Protein AF-A0A496LEH7-F1 (afdb_monomer_lite)

Secondary structure (DSSP, 8-state):
-GGGTT-SS-S----S-THHHHHHHHHHHHHHHHT-HHHHHHHHHHHHHHHHHHHHHH-GGGG-----HHHHHHH-TTSHHHHHHHHHHHHHHGGGHHHHHHHHHHHHHT--HHHHHHHHHTSS-HHHHHHHHHHHHHHHHHHHHHHHHHH-HHHHHHHHHHHSS---TTHHHHHHHHHHHHHHHHHHHHHHHHHHHHHHHHHHHHHH-

Sequence (209 aa):
MLKKLIFCLLPLFATASWEEVAVKGLDVMLSAGAGDSENFKNSLSTLIERAANEYERTGVQDYELDLPSYITERAGKKSIAVQNMQRLASKKLSLAVEPIKKLVLAKIKDMSEADTKAVMSGEVLFSHYLRTNAFDEIYEIIRPLARELGADASFAKSFKSAVGREPGDDFSSEFSSAFINESFDFLSKNEREFRKNSGAILNAIKTIR

Radius of gyration: 18.38 Å; chains: 1; bounding box: 43×29×60 Å

Structure (mmCIF, N/CA/C/O backbone):
data_AF-A0A496LEH7-F1
#
_entry.id   AF-A0A496LEH7-F1
#
loop_
_atom_site.group_PDB
_atom_site.id
_atom_site.type_symbol
_atom_site.label_atom_id
_atom_site.label_alt_id
_atom_site.label_comp_id
_atom_site.label_asym_id
_atom_site.label_entity_id
_atom_site.label_seq_id
_atom_site.pdbx_PDB_ins_code
_atom_site.Cartn_x
_atom_site.Cartn_y
_atom_site.Cartn_z
_atom_site.occupancy
_atom_site.B_iso_or_equiv
_atom_site.auth_seq_id
_atom_site.auth_comp_id
_atom_site.auth_asym_id
_atom_site.auth_atom_id
_atom_site.pdbx_PDB_model_num
ATOM 1 N N . MET A 1 1 ? 14.741 5.164 17.647 1.00 29.22 1 MET A N 1
ATOM 2 C CA . MET A 1 1 ? 13.894 3.979 17.918 1.00 29.22 1 MET A CA 1
ATOM 3 C C . MET A 1 1 ? 12.421 4.319 18.150 1.00 29.22 1 MET A C 1
ATOM 5 O O . MET A 1 1 ? 11.604 3.531 17.711 1.00 29.22 1 MET A O 1
ATOM 9 N N . LEU A 1 2 ? 12.051 5.495 18.683 1.00 22.69 2 LEU A N 1
ATOM 10 C CA . LEU A 1 2 ? 10.642 5.945 18.726 1.00 22.69 2 LEU A CA 1
ATOM 11 C C . LEU A 1 2 ? 10.031 6.364 17.366 1.00 22.69 2 LEU A C 1
ATOM 13 O O . LEU A 1 2 ? 8.819 6.465 17.248 1.00 22.69 2 LEU A O 1
ATOM 17 N N . LYS A 1 3 ? 10.837 6.531 16.307 1.00 24.06 3 LYS A N 1
ATOM 18 C CA . LYS A 1 3 ? 10.373 6.857 14.939 1.00 24.06 3 LYS A CA 1
ATOM 19 C C . LYS A 1 3 ? 9.656 5.705 14.207 1.00 24.06 3 LYS A C 1
ATOM 21 O O . LYS A 1 3 ? 9.316 5.874 13.052 1.00 24.06 3 LYS A O 1
ATOM 26 N N . LYS A 1 4 ? 9.470 4.530 14.822 1.00 32.53 4 LYS A N 1
ATOM 27 C CA . LYS A 1 4 ? 8.928 3.327 14.153 1.00 32.53 4 LYS A CA 1
ATOM 28 C C . LYS A 1 4 ? 7.508 2.943 14.584 1.00 32.53 4 LYS A C 1
ATOM 30 O O . LYS A 1 4 ? 6.915 2.067 13.973 1.00 32.53 4 LYS A O 1
ATOM 35 N N . LEU A 1 5 ? 6.943 3.600 15.599 1.00 29.31 5 LEU A N 1
ATOM 36 C CA . LEU A 1 5 ? 5.651 3.202 16.172 1.00 29.31 5 LEU A CA 1
ATOM 37 C C . LEU A 1 5 ? 4.420 3.740 15.419 1.00 29.31 5 LEU A C 1
ATOM 39 O O . LEU A 1 5 ? 3.309 3.423 15.798 1.00 29.31 5 LEU A O 1
ATOM 43 N N . ILE A 1 6 ? 4.578 4.543 14.368 1.00 34.59 6 ILE A N 1
ATOM 44 C CA . ILE A 1 6 ? 3.453 5.244 13.706 1.00 34.59 6 ILE A CA 1
ATOM 45 C C . ILE A 1 6 ? 3.191 4.675 12.294 1.00 34.59 6 ILE A C 1
ATOM 47 O O . ILE A 1 6 ? 2.330 5.131 11.552 1.00 34.59 6 ILE A O 1
ATOM 51 N N . PHE A 1 7 ? 3.912 3.616 11.925 1.00 38.09 7 PHE A N 1
ATOM 52 C CA . PHE A 1 7 ? 4.028 3.112 10.554 1.00 38.09 7 PHE A CA 1
ATOM 53 C C . PHE A 1 7 ? 3.050 2.003 10.174 1.00 38.09 7 PHE A C 1
ATOM 55 O O . PHE A 1 7 ? 3.329 1.189 9.298 1.00 38.09 7 PHE A O 1
ATOM 62 N N . CYS A 1 8 ? 1.889 1.951 10.818 1.00 36.91 8 CYS A N 1
ATOM 63 C CA . CYS A 1 8 ? 0.987 0.819 10.624 1.00 36.91 8 CYS A CA 1
ATOM 64 C C . CYS A 1 8 ? 0.164 0.833 9.346 1.00 36.91 8 CYS A C 1
ATOM 66 O O . CYS A 1 8 ? -0.555 -0.136 9.140 1.00 36.91 8 CYS A O 1
ATOM 68 N N . LEU A 1 9 ? 0.233 1.861 8.494 1.00 35.91 9 LEU A N 1
ATOM 69 C CA . LEU A 1 9 ? -0.674 1.924 7.343 1.00 35.91 9 LEU A CA 1
ATOM 70 C C . LEU A 1 9 ? -0.074 2.290 5.993 1.00 35.91 9 LEU A C 1
ATOM 72 O O . LEU A 1 9 ? -0.786 2.154 5.005 1.00 35.91 9 LEU A O 1
ATOM 76 N N . LEU A 1 10 ? 1.201 2.667 5.894 1.00 38.28 10 LEU A N 1
ATOM 77 C CA . LEU A 1 10 ? 1.820 2.914 4.590 1.00 38.28 10 LEU A CA 1
ATOM 78 C C . LEU A 1 10 ? 3.258 2.363 4.562 1.00 38.28 10 LEU A C 1
ATOM 80 O O . LEU A 1 10 ? 4.034 2.633 5.486 1.00 38.28 10 LEU A O 1
ATOM 84 N N . PRO A 1 11 ? 3.640 1.584 3.528 1.00 36.59 11 PRO A N 1
ATOM 85 C CA . PRO A 1 11 ? 5.043 1.502 3.148 1.00 36.59 11 PRO A CA 1
ATOM 86 C C . PRO A 1 11 ? 5.470 2.914 2.718 1.00 36.59 11 PRO A C 1
ATOM 88 O O . PRO A 1 11 ? 4.628 3.656 2.222 1.00 36.59 11 PRO A O 1
ATOM 91 N N . LEU A 1 12 ? 6.761 3.251 2.852 1.00 32.16 12 LEU A N 1
ATOM 92 C CA . LEU A 1 12 ? 7.437 4.523 2.490 1.00 32.16 12 LEU A CA 1
ATOM 93 C C . LEU A 1 12 ? 7.731 5.446 3.692 1.00 32.16 12 LEU A C 1
ATOM 95 O O . LEU A 1 12 ? 6.900 6.223 4.143 1.00 32.16 12 LEU A O 1
ATOM 99 N N . PHE A 1 13 ? 8.953 5.388 4.224 1.00 35.28 13 PHE A N 1
ATOM 100 C CA . PHE A 1 13 ? 9.438 6.216 5.339 1.00 35.28 13 PHE A CA 1
ATOM 101 C C . PHE A 1 13 ? 10.368 7.340 4.846 1.00 35.28 13 PHE A C 1
ATOM 103 O O . PHE A 1 13 ? 11.330 7.022 4.163 1.00 35.28 13 PHE A O 1
ATOM 110 N N . ALA A 1 14 ? 10.173 8.583 5.323 1.00 28.47 14 ALA A N 1
ATOM 111 C CA . ALA A 1 14 ? 11.189 9.552 5.791 1.00 28.47 14 ALA A CA 1
ATOM 112 C C . ALA A 1 14 ? 10.591 10.964 6.055 1.00 28.47 14 ALA A C 1
ATOM 114 O O . ALA A 1 14 ? 10.295 11.726 5.154 1.00 28.47 14 ALA A O 1
ATOM 115 N N . THR A 1 15 ? 10.457 11.318 7.341 1.00 30.62 15 THR A N 1
ATOM 116 C CA . THR A 1 15 ? 10.472 12.693 7.913 1.00 30.62 15 THR A CA 1
ATOM 117 C C . THR A 1 15 ? 9.574 13.819 7.340 1.00 30.62 15 THR A C 1
ATOM 119 O O . THR A 1 15 ? 10.006 14.597 6.503 1.00 30.62 15 THR A O 1
ATOM 122 N N . ALA A 1 16 ? 8.418 14.036 7.984 1.00 32.84 16 ALA A N 1
ATOM 123 C CA . ALA A 1 16 ? 7.769 15.342 8.238 1.00 32.84 16 ALA A CA 1
ATOM 124 C C . ALA A 1 16 ? 7.016 15.243 9.590 1.00 32.84 16 ALA A C 1
ATOM 126 O O . ALA A 1 16 ? 7.262 14.263 10.281 1.00 32.84 16 ALA A O 1
ATOM 127 N N . SER A 1 17 ? 6.212 16.206 10.065 1.00 46.88 17 SER A N 1
ATOM 128 C CA . SER A 1 17 ? 5.702 16.262 11.464 1.00 46.88 17 SER A CA 1
ATOM 129 C C . SER A 1 17 ? 4.776 15.092 11.868 1.00 46.88 17 SER A C 1
ATOM 131 O O . SER A 1 17 ? 3.564 15.235 11.993 1.00 46.88 17 SER A O 1
ATOM 133 N N . TRP A 1 18 ? 5.369 13.924 12.127 1.00 54.09 18 TRP A N 1
ATOM 134 C CA . TRP A 1 18 ? 4.724 12.659 12.492 1.00 54.09 18 TRP A CA 1
ATOM 135 C C . TRP A 1 18 ? 3.961 12.707 13.818 1.00 54.09 18 TRP A C 1
ATOM 137 O O . TRP A 1 18 ? 3.276 11.746 14.141 1.00 54.09 18 TRP A O 1
ATOM 147 N N . GLU A 1 19 ? 4.060 13.790 14.586 1.00 55.69 19 GLU A N 1
ATOM 148 C CA . GLU A 1 19 ? 3.366 13.964 15.864 1.00 55.69 19 GLU A CA 1
ATOM 149 C C . GLU A 1 19 ? 1.846 13.887 15.694 1.00 55.69 19 GLU A C 1
ATOM 151 O O . GLU A 1 19 ? 1.178 13.167 16.430 1.00 55.69 19 GLU A O 1
ATOM 156 N N . GLU A 1 20 ? 1.295 14.526 14.662 1.00 57.97 20 GLU A N 1
ATOM 157 C CA . GLU A 1 20 ? -0.143 14.497 14.390 1.00 57.97 20 GLU A CA 1
ATOM 158 C C . GLU A 1 20 ? -0.646 13.122 13.932 1.00 57.97 20 GLU A C 1
ATOM 160 O O . GLU A 1 20 ? -1.750 12.706 14.290 1.00 57.97 20 GLU A O 1
ATOM 165 N N . VAL A 1 21 ? 0.170 12.400 13.163 1.00 59.25 21 VAL A N 1
ATOM 166 C CA . VAL A 1 21 ? -0.106 11.013 12.761 1.00 59.25 21 VAL A CA 1
ATOM 167 C C . VAL A 1 21 ? 0.015 10.087 13.982 1.00 59.25 21 VAL A C 1
ATOM 169 O O . VAL A 1 21 ? -0.794 9.178 14.152 1.00 59.25 21 VAL A O 1
ATOM 172 N N . ALA A 1 22 ? 0.960 10.358 14.890 1.00 60.31 22 ALA A N 1
ATOM 173 C CA . ALA A 1 22 ? 1.148 9.616 16.137 1.00 60.31 22 ALA A CA 1
ATOM 174 C C . ALA A 1 22 ? -0.051 9.731 17.071 1.00 60.31 22 ALA A C 1
ATOM 176 O O . ALA A 1 22 ? -0.523 8.723 17.594 1.00 60.31 22 ALA A O 1
ATOM 177 N N . VAL A 1 23 ? -0.545 10.957 17.261 1.00 62.75 23 VAL A N 1
ATOM 178 C CA . VAL A 1 23 ? -1.716 11.238 18.095 1.00 62.75 23 VAL A CA 1
ATOM 179 C C . VAL A 1 23 ? -2.929 10.485 17.555 1.00 62.75 23 VAL A C 1
ATOM 181 O O . VAL A 1 23 ? -3.644 9.851 18.324 1.00 62.75 23 VAL A O 1
ATOM 184 N N . LYS A 1 24 ? -3.118 10.440 16.231 1.00 67.19 24 LYS A N 1
ATOM 185 C CA . LYS A 1 24 ? -4.205 9.648 15.635 1.00 67.19 24 LYS A CA 1
ATOM 186 C C . LYS A 1 24 ? -3.994 8.141 15.723 1.00 67.19 24 LYS A C 1
ATOM 188 O O . LYS A 1 24 ? -4.961 7.415 15.928 1.00 67.19 24 LYS A O 1
ATOM 193 N N . GLY A 1 25 ? -2.752 7.667 15.678 1.00 66.62 25 GLY A N 1
ATOM 194 C CA . GLY A 1 25 ? -2.433 6.279 16.018 1.00 66.62 25 GLY A CA 1
ATOM 195 C C . GLY A 1 25 ? -2.822 5.916 17.458 1.00 66.62 25 GLY A C 1
ATOM 196 O O . GLY A 1 25 ? -3.315 4.815 17.700 1.00 66.62 25 GLY A O 1
ATOM 197 N N . LEU A 1 26 ? -2.659 6.846 18.405 1.00 67.38 26 LEU A N 1
ATOM 198 C CA . LEU A 1 26 ? -3.091 6.665 19.792 1.00 67.38 26 LEU A CA 1
ATOM 199 C C . LEU A 1 26 ? -4.621 6.650 19.918 1.00 67.38 26 LEU A C 1
ATOM 201 O O . LEU A 1 26 ? -5.144 5.780 20.609 1.00 67.38 26 LEU A O 1
ATOM 205 N N . ASP A 1 27 ? -5.332 7.543 19.224 1.00 69.19 27 ASP A N 1
ATOM 206 C CA . ASP A 1 27 ? -6.804 7.551 19.201 1.00 69.19 27 ASP A CA 1
ATOM 207 C C . ASP A 1 27 ? -7.354 6.196 18.720 1.00 69.19 27 ASP A C 1
ATOM 209 O O . ASP A 1 27 ? -8.205 5.604 19.382 1.00 69.19 27 ASP A O 1
ATOM 213 N N . VAL A 1 28 ? -6.783 5.634 17.643 1.00 74.38 28 VAL A N 1
ATOM 214 C CA . VAL A 1 28 ? -7.127 4.287 17.146 1.00 74.38 28 VAL A CA 1
ATOM 215 C C . VAL A 1 28 ? -6.945 3.226 18.236 1.00 74.38 28 VAL A C 1
ATOM 217 O O . VAL A 1 28 ? -7.827 2.393 18.446 1.00 74.38 28 VAL A O 1
ATOM 220 N N . MET A 1 29 ? -5.818 3.254 18.955 1.00 70.50 29 MET A N 1
ATOM 221 C CA . MET A 1 29 ? -5.554 2.307 20.041 1.00 70.50 29 MET A CA 1
ATOM 222 C C . MET A 1 29 ? -6.521 2.458 21.217 1.00 70.50 29 MET A C 1
ATOM 224 O O . MET A 1 29 ? -6.927 1.457 21.806 1.00 70.50 29 MET A O 1
ATOM 228 N N . LEU A 1 30 ? -6.860 3.693 21.588 1.00 70.69 30 LEU A N 1
ATOM 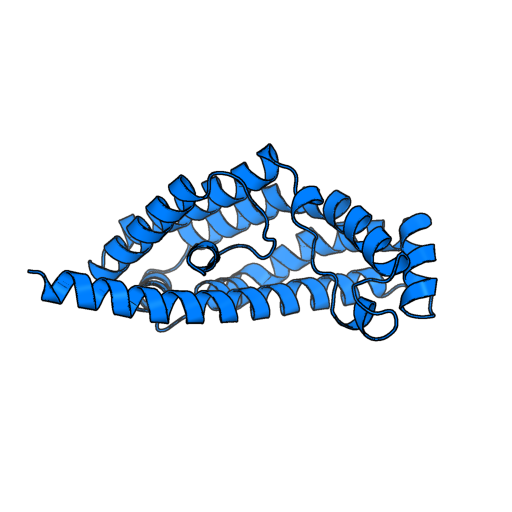229 C CA . LEU A 1 30 ? -7.764 3.977 22.699 1.00 70.69 30 LEU A CA 1
ATOM 230 C C . LEU A 1 30 ? -9.191 3.540 22.367 1.00 70.69 30 LEU A C 1
ATOM 232 O O . LEU A 1 30 ? -9.806 2.855 23.182 1.00 70.69 30 LEU A O 1
ATOM 236 N N . SER A 1 31 ? -9.686 3.849 21.164 1.00 73.81 31 SER A N 1
ATOM 237 C CA . SER A 1 31 ? -10.986 3.362 20.691 1.00 73.81 31 SER A CA 1
ATOM 238 C C . SER A 1 31 ? -11.024 1.838 20.637 1.00 73.81 31 SER A C 1
ATOM 240 O O . SER A 1 31 ? -11.994 1.236 21.097 1.00 73.81 31 SER A O 1
ATOM 242 N N . ALA A 1 32 ? -9.938 1.203 20.180 1.00 74.25 32 ALA A N 1
ATOM 243 C CA . ALA A 1 32 ? -9.836 -0.250 20.179 1.00 74.25 32 ALA A CA 1
ATOM 244 C C . ALA A 1 32 ? -9.883 -0.851 21.590 1.00 74.25 32 ALA A C 1
ATOM 246 O O . ALA A 1 32 ? -10.618 -1.805 21.836 1.00 74.25 32 ALA A O 1
ATOM 247 N N . GLY A 1 33 ? -9.152 -0.259 22.539 1.00 71.62 33 GLY A N 1
ATOM 248 C CA . GLY A 1 33 ? -9.175 -0.672 23.942 1.00 71.62 33 GLY A CA 1
ATOM 249 C C . GLY A 1 33 ? -10.521 -0.433 24.636 1.00 71.62 33 GLY A C 1
ATOM 250 O O . GLY A 1 33 ? -10.859 -1.168 25.563 1.00 71.62 33 GLY A O 1
ATOM 251 N N . ALA A 1 34 ? -11.286 0.564 24.187 1.00 81.31 34 ALA A N 1
ATOM 252 C CA . ALA A 1 34 ? -12.633 0.860 24.669 1.00 81.31 34 ALA A CA 1
ATOM 253 C C . ALA A 1 34 ? -13.725 -0.007 24.012 1.00 81.31 34 ALA A C 1
ATOM 255 O O . ALA A 1 34 ? -14.865 0.010 24.469 1.00 81.31 34 ALA A O 1
ATOM 256 N N . GLY A 1 35 ? -13.396 -0.761 22.955 1.00 81.12 35 GLY A N 1
ATOM 257 C CA . GLY A 1 35 ? -14.371 -1.529 22.177 1.00 81.12 35 GLY A CA 1
ATOM 258 C C . GLY A 1 35 ? -15.296 -0.664 21.312 1.00 81.12 35 GLY A C 1
ATOM 259 O O . GLY A 1 35 ? -16.342 -1.138 20.867 1.00 81.12 35 GLY A O 1
ATOM 260 N N . ASP A 1 36 ? -14.930 0.596 21.075 1.00 88.00 36 ASP A N 1
ATOM 261 C CA . ASP A 1 36 ? -15.741 1.563 20.342 1.00 88.00 36 ASP A CA 1
ATOM 262 C C . ASP A 1 36 ? -15.479 1.448 18.836 1.00 88.00 36 ASP A C 1
ATOM 264 O O . ASP A 1 36 ? -14.535 2.024 18.291 1.00 88.00 36 ASP A O 1
ATOM 268 N N . SER A 1 37 ? -16.320 0.659 18.166 1.00 87.69 37 SER A N 1
ATOM 269 C CA . SER A 1 37 ? -16.155 0.318 16.748 1.00 87.69 37 SER A CA 1
ATOM 270 C C . SER A 1 37 ? -16.326 1.521 15.815 1.00 87.69 37 SER A C 1
ATOM 272 O O . SER A 1 37 ? -15.643 1.606 14.794 1.00 87.69 37 SER A O 1
ATOM 274 N N . GLU A 1 38 ? -17.210 2.462 16.152 1.00 89.94 38 GLU A N 1
ATOM 275 C CA . GLU A 1 38 ? -17.453 3.652 15.333 1.00 89.94 38 GLU A CA 1
ATOM 276 C C . GLU A 1 38 ? -16.276 4.625 15.440 1.00 89.94 38 GLU A C 1
ATOM 278 O O . GLU A 1 38 ? -15.694 5.019 14.423 1.00 89.94 38 GLU A O 1
ATOM 283 N N . ASN A 1 39 ? -15.839 4.934 16.666 1.00 87.81 39 ASN A N 1
ATOM 284 C CA . ASN A 1 39 ? -14.677 5.796 16.863 1.00 87.81 39 ASN A CA 1
ATOM 285 C C . ASN A 1 39 ? -13.379 5.148 16.372 1.00 87.81 39 ASN A C 1
ATOM 287 O O . ASN A 1 39 ? -12.500 5.858 15.877 1.00 87.81 39 ASN A O 1
ATOM 291 N N . PHE A 1 40 ? -13.271 3.817 16.421 1.00 84.19 40 PHE A N 1
ATOM 292 C CA . PHE A 1 40 ? -12.156 3.089 15.820 1.00 84.19 40 PHE A CA 1
ATOM 293 C C . PHE A 1 40 ? -12.079 3.340 14.309 1.00 84.19 40 PHE A C 1
ATOM 295 O O . PHE A 1 40 ? -11.034 3.767 13.815 1.00 84.19 40 PHE A O 1
ATOM 302 N N . LYS A 1 41 ? -13.184 3.151 13.576 1.00 87.06 41 LYS A N 1
ATOM 303 C CA . LYS A 1 41 ? -13.234 3.402 12.125 1.00 87.06 41 LYS A CA 1
ATOM 304 C C . LYS A 1 41 ? -12.961 4.860 11.769 1.00 87.06 41 LYS A C 1
ATOM 306 O O . LYS A 1 41 ? -12.207 5.125 10.830 1.00 87.06 41 LYS A O 1
ATOM 311 N N . ASN A 1 42 ? -13.540 5.799 12.515 1.00 89.25 42 ASN A N 1
ATOM 312 C CA . ASN A 1 42 ? -13.340 7.232 12.289 1.00 89.25 42 ASN A CA 1
ATOM 313 C C . ASN A 1 42 ? -11.876 7.636 12.515 1.00 89.25 42 ASN A C 1
ATOM 315 O O . ASN A 1 42 ? -11.282 8.340 11.692 1.00 89.25 42 ASN A O 1
ATOM 319 N N . SER A 1 43 ? -11.262 7.136 13.590 1.00 81.38 43 SER A N 1
ATOM 320 C CA . SER A 1 43 ? -9.852 7.390 13.898 1.00 81.38 43 SER A CA 1
ATOM 321 C C . SER A 1 43 ? -8.927 6.750 12.865 1.00 81.38 43 SER A C 1
ATOM 323 O O . SER A 1 43 ? -7.969 7.385 12.426 1.00 81.38 43 SER A O 1
ATOM 325 N N . LEU A 1 44 ? -9.243 5.530 12.418 1.00 82.38 44 LEU A N 1
ATOM 326 C CA . LEU A 1 44 ? -8.483 4.825 11.389 1.00 82.38 44 LEU A CA 1
ATOM 327 C C . LEU A 1 44 ? -8.551 5.554 10.041 1.00 82.38 44 LEU A C 1
ATOM 329 O O . LEU A 1 44 ? -7.529 5.728 9.383 1.00 82.38 44 LEU A O 1
ATOM 333 N N . SER A 1 45 ? -9.733 6.045 9.666 1.00 86.25 45 SER A N 1
ATOM 334 C CA . SER A 1 45 ? -9.932 6.848 8.453 1.00 86.25 45 SER A CA 1
ATOM 335 C C . SER A 1 45 ? -9.133 8.150 8.511 1.00 86.25 45 SER A C 1
ATOM 337 O O . SER A 1 45 ? -8.361 8.445 7.602 1.00 86.25 45 SER A O 1
ATOM 339 N N . THR A 1 46 ? -9.222 8.876 9.630 1.00 83.25 46 THR A N 1
ATOM 340 C CA . THR A 1 46 ? -8.465 10.121 9.843 1.00 83.25 46 THR A CA 1
ATOM 341 C C . THR A 1 46 ? -6.954 9.878 9.783 1.00 83.25 46 THR A C 1
ATOM 343 O O . THR A 1 46 ? -6.203 10.700 9.257 1.00 83.25 46 THR A O 1
ATOM 346 N N . LEU A 1 47 ? -6.488 8.749 10.327 1.00 80.19 47 LEU A N 1
ATOM 347 C CA . LEU A 1 47 ? -5.084 8.355 10.275 1.00 80.19 47 LEU A CA 1
ATOM 348 C C . LEU A 1 47 ? -4.617 8.139 8.827 1.00 80.19 47 LEU A C 1
ATOM 350 O O . LEU A 1 47 ? -3.564 8.656 8.456 1.00 80.19 47 LEU A O 1
ATOM 354 N N . ILE A 1 48 ? -5.408 7.435 8.008 1.00 81.50 48 ILE A N 1
ATOM 355 C CA . ILE A 1 48 ? -5.132 7.230 6.576 1.00 81.50 48 ILE A CA 1
ATOM 356 C C . ILE A 1 48 ? -5.097 8.557 5.816 1.00 81.50 48 ILE A C 1
ATOM 358 O O . ILE A 1 48 ? -4.154 8.802 5.064 1.00 81.50 48 ILE A O 1
ATOM 362 N N . GLU A 1 49 ? -6.086 9.426 6.028 1.00 82.44 49 GLU A N 1
ATOM 363 C CA . GLU A 1 49 ? -6.158 10.736 5.372 1.00 82.44 49 GLU A CA 1
ATOM 364 C C . GLU A 1 49 ? -4.934 11.592 5.682 1.00 82.44 49 GLU A C 1
ATOM 366 O O . GLU A 1 49 ? -4.295 12.117 4.772 1.00 82.44 49 GLU A O 1
ATOM 371 N N . ARG A 1 50 ? -4.568 11.701 6.964 1.00 76.25 50 ARG A N 1
ATOM 372 C CA . ARG A 1 50 ? -3.402 12.483 7.387 1.00 76.25 50 ARG A CA 1
ATOM 373 C C . ARG A 1 50 ? -2.112 11.917 6.822 1.00 76.25 50 ARG A C 1
ATOM 375 O O . ARG A 1 50 ? -1.294 12.681 6.322 1.00 76.25 50 ARG A O 1
ATOM 382 N N . ALA A 1 51 ? -1.941 10.598 6.871 1.00 73.06 51 ALA A N 1
ATOM 383 C CA . ALA A 1 51 ? -0.746 9.966 6.338 1.00 73.06 51 ALA A CA 1
ATOM 384 C C . ALA A 1 51 ? -0.610 10.231 4.830 1.00 73.06 51 ALA A C 1
ATOM 386 O O . ALA A 1 51 ? 0.450 10.657 4.386 1.00 73.06 51 ALA A O 1
ATOM 387 N N . ALA A 1 52 ? -1.686 10.071 4.059 1.00 75.38 52 ALA A N 1
ATOM 388 C CA . ALA A 1 52 ? -1.679 10.327 2.622 1.00 75.38 52 ALA A CA 1
ATOM 389 C C . ALA A 1 52 ? -1.469 11.812 2.263 1.00 75.38 52 ALA A C 1
ATOM 391 O O . ALA A 1 52 ? -0.676 12.115 1.374 1.00 75.38 52 ALA A O 1
ATOM 392 N N . ASN A 1 53 ? -2.110 12.738 2.983 1.00 73.31 53 ASN A N 1
ATOM 393 C CA . ASN A 1 53 ? -1.934 14.177 2.762 1.00 73.31 53 ASN A CA 1
ATOM 394 C C . ASN A 1 53 ? -0.502 14.638 3.079 1.00 73.31 53 ASN A C 1
ATOM 396 O O . ASN A 1 53 ? 0.012 15.547 2.428 1.00 73.31 53 ASN A O 1
ATOM 400 N N . GLU A 1 54 ? 0.168 14.005 4.046 1.00 69.88 54 GLU A N 1
ATOM 401 C CA . GLU A 1 54 ? 1.591 14.257 4.281 1.00 69.88 54 GLU A CA 1
ATOM 402 C C . GLU A 1 54 ? 2.433 13.874 3.058 1.00 69.88 54 GLU A C 1
ATOM 404 O O . GLU A 1 54 ? 3.251 14.687 2.642 1.00 69.88 54 GLU A O 1
ATOM 409 N N . TYR A 1 55 ? 2.178 12.731 2.405 1.00 65.00 55 TYR A N 1
ATOM 410 C CA . TYR A 1 55 ? 2.878 12.375 1.156 1.00 65.00 55 TYR A CA 1
ATOM 411 C C . TYR A 1 55 ? 2.625 13.361 0.017 1.00 65.00 55 TYR A C 1
ATOM 413 O O . TYR A 1 55 ? 3.528 13.618 -0.781 1.00 65.00 55 TYR A O 1
ATOM 421 N N . GLU A 1 56 ? 1.412 13.903 -0.087 1.00 67.19 56 GLU A N 1
ATOM 422 C CA . GLU A 1 56 ? 1.088 14.928 -1.084 1.00 67.19 56 GLU A CA 1
ATOM 423 C C . GLU A 1 56 ? 1.851 16.234 -0.814 1.00 67.19 56 GLU A C 1
ATOM 425 O O . GLU A 1 56 ? 2.303 16.890 -1.753 1.00 67.19 56 GLU A O 1
ATOM 430 N N . ARG A 1 57 ? 2.040 16.591 0.464 1.00 69.50 57 ARG A N 1
ATOM 431 C CA . ARG A 1 57 ? 2.727 17.817 0.890 1.00 69.50 57 ARG A CA 1
ATOM 432 C C . ARG A 1 57 ? 4.244 17.746 0.733 1.00 69.50 57 ARG A C 1
ATOM 434 O O . ARG A 1 57 ? 4.859 18.737 0.348 1.00 69.50 57 ARG A O 1
ATOM 441 N N . THR A 1 58 ? 4.848 16.618 1.089 1.00 65.00 58 THR A N 1
ATOM 442 C CA . THR A 1 58 ? 6.310 16.446 1.133 1.00 65.00 58 THR A CA 1
ATOM 443 C C . THR A 1 58 ? 6.863 15.829 -0.145 1.00 65.00 58 THR A C 1
ATOM 445 O O . THR A 1 58 ? 8.025 16.032 -0.467 1.00 65.00 58 THR A O 1
ATOM 448 N N . GLY A 1 59 ? 6.020 15.138 -0.914 1.00 57.22 59 GLY A N 1
ATOM 449 C CA . GLY A 1 59 ? 6.398 14.453 -2.139 1.00 57.22 59 GLY A CA 1
ATOM 450 C C . GLY A 1 59 ? 6.970 13.060 -1.871 1.00 57.22 59 GLY A C 1
ATOM 451 O O . GLY A 1 59 ? 7.983 12.887 -1.206 1.00 57.22 59 GLY A O 1
ATOM 452 N N . VAL A 1 60 ? 6.372 12.041 -2.498 1.00 57.97 60 VAL A N 1
ATOM 453 C CA . VAL A 1 60 ? 6.784 10.618 -2.403 1.00 57.97 60 VAL A CA 1
ATOM 454 C C . VAL A 1 60 ? 8.258 10.378 -2.778 1.00 57.97 60 VAL A C 1
ATOM 456 O O . VAL A 1 60 ? 8.860 9.387 -2.371 1.00 57.97 60 VAL A O 1
ATOM 459 N N . GLN A 1 61 ? 8.855 11.281 -3.559 1.00 54.97 61 GLN A N 1
ATOM 460 C CA . GLN A 1 61 ? 10.239 11.178 -4.031 1.00 54.97 61 GLN A CA 1
ATOM 461 C C . GLN A 1 61 ? 11.262 11.227 -2.886 1.00 54.97 61 GLN A C 1
ATOM 463 O O . GLN A 1 61 ? 12.308 10.595 -3.011 1.00 54.97 61 GLN A O 1
ATOM 468 N N . ASP A 1 62 ? 10.922 11.868 -1.765 1.00 52.91 62 ASP A N 1
ATOM 469 C CA . ASP A 1 62 ? 11.793 11.988 -0.589 1.00 52.91 62 ASP A CA 1
ATOM 470 C C . ASP A 1 62 ? 11.742 10.753 0.334 1.00 52.91 62 ASP A C 1
ATOM 472 O O . ASP A 1 62 ? 12.500 10.662 1.299 1.00 52.91 62 ASP A O 1
ATOM 476 N N . TYR A 1 63 ? 10.878 9.775 0.028 1.00 56.22 63 TYR A N 1
ATOM 477 C CA . TYR A 1 63 ? 10.594 8.601 0.869 1.00 56.22 63 TYR A CA 1
ATOM 478 C C . TYR A 1 63 ? 11.144 7.285 0.294 1.00 56.22 63 TYR A C 1
ATOM 480 O O . TYR A 1 63 ? 10.779 6.221 0.790 1.00 56.22 63 TYR A O 1
ATOM 488 N N . GLU A 1 64 ? 11.981 7.366 -0.754 1.00 60.72 64 GLU A N 1
ATOM 489 C CA . GLU A 1 64 ? 12.693 6.255 -1.415 1.00 60.72 64 GLU A CA 1
ATOM 490 C C . GLU A 1 64 ? 11.876 4.954 -1.519 1.00 60.72 64 GLU A C 1
ATOM 492 O O . GLU A 1 64 ? 12.011 4.039 -0.708 1.00 60.72 64 GLU A O 1
ATOM 497 N N . LEU A 1 65 ? 11.036 4.848 -2.554 1.00 69.81 65 LEU A N 1
ATOM 498 C CA . LEU A 1 65 ? 10.204 3.668 -2.761 1.00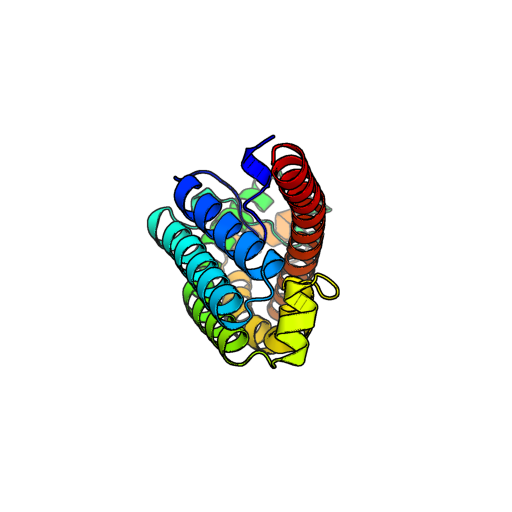 69.81 65 LEU A CA 1
ATOM 499 C C . LEU A 1 65 ? 11.031 2.393 -2.907 1.00 69.81 65 LEU A C 1
ATOM 501 O O . LEU A 1 65 ? 11.887 2.285 -3.786 1.00 69.81 65 LEU A O 1
ATOM 505 N N . ASP A 1 66 ? 10.770 1.424 -2.027 1.00 78.25 66 ASP A N 1
ATOM 506 C CA . ASP A 1 66 ? 11.350 0.092 -2.135 1.00 78.25 66 ASP A CA 1
ATOM 507 C C . ASP A 1 66 ? 10.812 -0.553 -3.417 1.00 78.25 66 ASP A C 1
ATOM 509 O O . ASP A 1 66 ? 9.612 -0.790 -3.574 1.00 78.25 66 ASP A O 1
ATOM 513 N N . LEU A 1 67 ? 11.716 -0.793 -4.367 1.00 86.56 67 LEU A N 1
ATOM 514 C CA . LEU A 1 67 ? 11.402 -1.576 -5.555 1.00 86.56 67 LEU A CA 1
ATOM 515 C C . LEU A 1 67 ? 11.246 -3.049 -5.170 1.00 86.56 67 LEU A C 1
ATOM 517 O O . LEU A 1 67 ? 11.906 -3.484 -4.221 1.00 86.56 67 LEU A O 1
ATOM 521 N N . PRO A 1 68 ? 10.475 -3.822 -5.957 1.00 90.88 68 PRO A N 1
ATOM 522 C CA . PRO A 1 68 ? 10.418 -5.268 -5.817 1.00 90.88 68 PRO A CA 1
ATOM 523 C C . PRO A 1 68 ? 11.799 -5.906 -5.663 1.00 90.8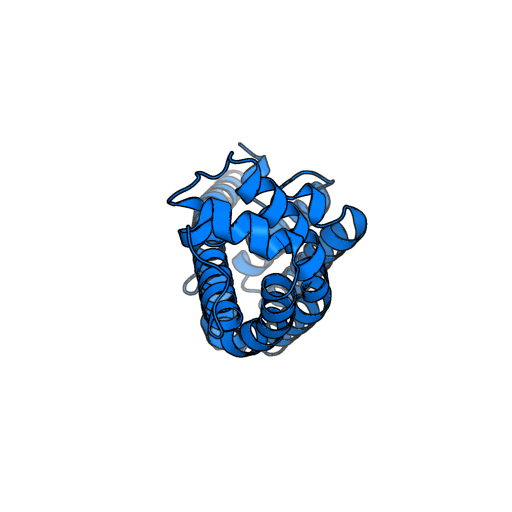8 68 PRO A C 1
ATOM 525 O O . PRO A 1 68 ? 12.743 -5.575 -6.393 1.00 90.88 68 PRO A O 1
ATOM 528 N N . SER A 1 69 ? 11.901 -6.840 -4.725 1.00 91.38 69 SER A N 1
ATOM 529 C CA . SER A 1 69 ? 13.137 -7.515 -4.332 1.00 91.38 69 SER A CA 1
ATOM 530 C C . SER A 1 69 ? 13.935 -8.041 -5.526 1.00 91.38 69 SER A C 1
ATOM 532 O O . SER A 1 69 ? 15.127 -7.729 -5.622 1.00 91.38 69 SER A O 1
ATOM 534 N N . TYR A 1 70 ? 13.273 -8.692 -6.490 1.00 92.69 70 TYR A N 1
ATOM 535 C CA . TYR A 1 70 ? 13.883 -9.250 -7.706 1.00 92.69 70 TYR A CA 1
ATOM 536 C C . TYR A 1 70 ? 14.668 -8.221 -8.541 1.00 92.69 70 TYR A C 1
ATOM 538 O O . TYR A 1 70 ? 15.634 -8.566 -9.223 1.00 92.69 70 TYR A O 1
ATOM 546 N N . ILE A 1 71 ? 14.303 -6.934 -8.477 1.00 90.50 71 ILE A N 1
ATOM 547 C CA . ILE A 1 71 ? 15.027 -5.852 -9.163 1.00 90.50 71 ILE A CA 1
ATOM 548 C C . ILE A 1 71 ? 16.360 -5.557 -8.464 1.00 90.50 71 ILE A C 1
ATOM 550 O O . ILE A 1 71 ? 17.345 -5.163 -9.093 1.00 90.50 71 ILE A O 1
ATOM 554 N N . THR A 1 72 ? 16.397 -5.744 -7.148 1.00 88.88 72 THR A N 1
ATOM 555 C CA . THR A 1 72 ? 17.535 -5.398 -6.292 1.00 88.88 72 THR A CA 1
ATOM 556 C C . THR A 1 72 ? 18.474 -6.571 -6.018 1.00 88.88 72 THR A C 1
ATOM 558 O O . THR A 1 72 ? 19.618 -6.332 -5.638 1.00 88.88 72 THR A O 1
ATOM 561 N N . GLU A 1 73 ? 18.035 -7.813 -6.242 1.00 90.31 73 GLU A N 1
ATOM 562 C CA . GLU A 1 73 ? 18.793 -9.038 -5.943 1.00 90.31 73 GLU A CA 1
ATOM 563 C C . GLU A 1 73 ? 20.164 -9.080 -6.622 1.00 90.31 73 GLU A C 1
ATOM 565 O O . GLU A 1 73 ? 21.171 -9.371 -5.979 1.00 90.31 73 GLU A O 1
ATOM 570 N N . ARG A 1 74 ? 20.222 -8.751 -7.918 1.00 88.50 74 ARG A N 1
ATOM 571 C CA . ARG A 1 74 ? 21.462 -8.833 -8.700 1.00 88.50 74 ARG A CA 1
ATOM 572 C C . ARG A 1 74 ? 22.367 -7.617 -8.519 1.00 88.50 74 ARG A C 1
ATOM 574 O O . ARG A 1 74 ? 23.568 -7.766 -8.318 1.00 88.50 74 ARG A O 1
ATOM 581 N N . ALA A 1 75 ? 21.818 -6.414 -8.663 1.00 86.62 75 ALA A N 1
ATOM 582 C CA . ALA A 1 75 ? 22.616 -5.188 -8.682 1.00 86.62 75 ALA A CA 1
ATOM 583 C C . ALA A 1 75 ? 22.823 -4.564 -7.297 1.00 86.62 75 ALA A C 1
ATOM 585 O O . ALA A 1 75 ? 23.674 -3.691 -7.132 1.00 86.62 75 ALA A O 1
ATOM 586 N N . GLY A 1 76 ? 22.059 -5.003 -6.297 1.00 87.81 76 GLY A N 1
ATOM 587 C CA . GLY A 1 76 ? 22.047 -4.419 -4.965 1.00 87.81 76 GLY A CA 1
ATOM 588 C C . GLY A 1 76 ? 21.324 -3.070 -4.912 1.00 87.81 76 GLY A C 1
ATOM 589 O O . GLY A 1 76 ? 21.346 -2.268 -5.852 1.00 87.81 76 GLY A O 1
ATOM 590 N N . LYS A 1 77 ? 20.726 -2.783 -3.748 1.00 82.88 77 LYS A N 1
ATOM 591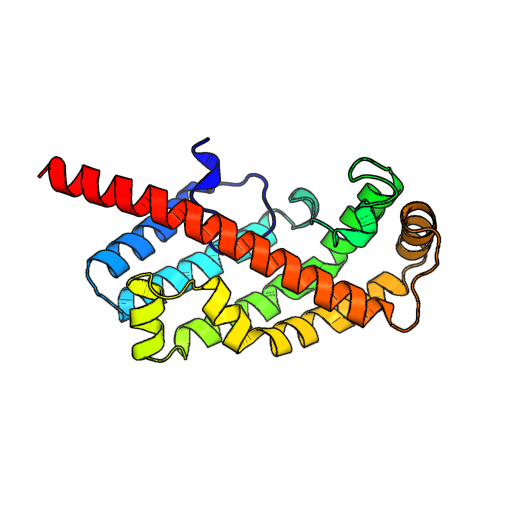 C CA . LYS A 1 77 ? 19.930 -1.565 -3.500 1.00 82.88 77 LYS A CA 1
ATOM 592 C C . LYS A 1 77 ? 20.683 -0.247 -3.737 1.00 82.88 77 LYS A C 1
ATOM 594 O O . LYS A 1 77 ? 20.067 0.761 -4.043 1.00 82.88 77 LYS A O 1
ATOM 599 N N . LYS A 1 78 ? 22.014 -0.247 -3.598 1.00 86.50 78 LYS A N 1
ATOM 600 C CA . LYS A 1 78 ? 22.862 0.954 -3.724 1.00 86.50 78 LYS A CA 1
ATOM 601 C C . LYS A 1 78 ? 23.409 1.192 -5.133 1.00 86.50 78 LYS A C 1
ATOM 603 O O . LYS A 1 78 ? 24.189 2.120 -5.325 1.00 86.50 78 LYS A O 1
ATOM 608 N N . SER A 1 79 ? 23.072 0.348 -6.108 1.00 92.44 79 SER A N 1
ATOM 609 C CA . SER A 1 79 ? 23.521 0.588 -7.479 1.00 92.44 79 SER A CA 1
ATOM 610 C C . SER A 1 79 ? 22.838 1.822 -8.066 1.00 92.44 79 SER A C 1
ATOM 612 O O . SER A 1 79 ? 21.656 2.069 -7.831 1.00 92.44 79 SER A O 1
ATOM 614 N N . ILE A 1 80 ? 23.572 2.563 -8.898 1.00 92.19 80 ILE A N 1
ATOM 615 C CA . ILE A 1 80 ? 23.052 3.744 -9.608 1.00 92.19 80 ILE A CA 1
ATOM 616 C C . ILE A 1 80 ? 21.810 3.375 -10.435 1.00 92.19 80 ILE A C 1
ATOM 618 O O . ILE A 1 80 ? 20.856 4.145 -10.516 1.00 92.19 80 ILE A O 1
ATOM 622 N N . ALA A 1 81 ? 21.801 2.176 -11.025 1.00 92.75 81 ALA A N 1
ATOM 623 C CA . ALA A 1 81 ? 20.661 1.659 -11.772 1.00 92.75 81 ALA A CA 1
ATOM 624 C C . ALA A 1 81 ? 19.410 1.518 -10.888 1.00 92.75 81 ALA A C 1
ATOM 626 O O . ALA A 1 81 ? 18.342 2.002 -11.263 1.00 92.75 81 ALA A O 1
ATOM 627 N N . VAL A 1 82 ? 19.542 0.913 -9.702 1.00 91.94 82 VAL A N 1
ATOM 628 C CA . VAL A 1 82 ? 18.428 0.766 -8.755 1.00 91.94 82 VAL A CA 1
ATOM 629 C C . VAL A 1 82 ? 17.953 2.121 -8.239 1.00 91.94 82 VAL A C 1
ATOM 631 O O . VAL A 1 82 ? 16.757 2.378 -8.281 1.00 91.94 82 VAL A O 1
ATOM 634 N N . GLN A 1 83 ? 18.857 3.028 -7.870 1.00 90.69 83 GLN A N 1
ATOM 635 C CA . GLN A 1 83 ? 18.491 4.375 -7.408 1.00 90.69 83 GLN A CA 1
ATOM 636 C C . GLN A 1 83 ? 17.746 5.187 -8.480 1.00 90.69 83 GLN A C 1
ATOM 638 O O . GLN A 1 83 ? 16.758 5.866 -8.195 1.00 90.69 83 GLN A O 1
ATOM 643 N N . ASN A 1 84 ? 18.169 5.083 -9.744 1.00 91.75 84 ASN A N 1
ATOM 644 C CA . ASN A 1 84 ? 17.468 5.720 -10.857 1.00 91.75 84 ASN A CA 1
ATOM 645 C C . ASN A 1 84 ? 16.062 5.147 -11.050 1.00 91.75 84 ASN A C 1
ATOM 647 O O . ASN A 1 84 ? 15.112 5.914 -11.226 1.00 91.75 84 ASN A O 1
ATOM 651 N N . MET A 1 85 ? 15.921 3.820 -10.998 1.00 92.38 85 MET A N 1
ATOM 652 C CA . MET A 1 85 ? 14.613 3.170 -11.068 1.00 92.38 85 MET A CA 1
ATOM 653 C C . MET A 1 85 ? 13.728 3.560 -9.887 1.00 92.38 85 MET A C 1
ATOM 655 O O . MET A 1 85 ? 12.559 3.847 -10.106 1.00 92.38 85 MET A O 1
ATOM 659 N N . GLN A 1 86 ? 14.275 3.638 -8.672 1.00 88.50 86 GLN A N 1
ATOM 660 C CA . GLN A 1 86 ? 13.549 4.071 -7.476 1.00 88.50 86 GLN A CA 1
ATOM 661 C C . GLN A 1 86 ? 12.977 5.470 -7.670 1.00 88.50 86 GLN A C 1
ATOM 663 O O . GLN A 1 86 ? 11.779 5.667 -7.513 1.00 88.50 86 GLN A O 1
ATOM 668 N N . ARG A 1 87 ? 13.793 6.433 -8.110 1.00 87.38 87 ARG A N 1
ATOM 669 C CA . ARG A 1 87 ? 13.335 7.806 -8.369 1.00 87.38 87 ARG A CA 1
ATOM 670 C C . ARG A 1 87 ? 12.209 7.862 -9.408 1.00 87.38 87 ARG A C 1
ATOM 672 O O . ARG A 1 87 ? 11.228 8.584 -9.221 1.00 87.38 87 ARG A O 1
ATOM 679 N N . LEU A 1 88 ? 12.353 7.128 -10.513 1.00 90.06 88 LEU A N 1
ATOM 680 C CA . LEU A 1 88 ? 11.346 7.080 -11.579 1.00 90.06 88 LEU A CA 1
ATOM 681 C C . LEU A 1 88 ? 10.056 6.398 -11.103 1.00 90.06 88 LEU A C 1
ATOM 683 O O . LEU A 1 88 ? 8.969 6.931 -11.329 1.00 90.06 88 LEU A O 1
ATOM 687 N N . ALA A 1 89 ? 10.178 5.279 -10.386 1.00 88.81 89 ALA A N 1
ATOM 688 C CA . ALA A 1 89 ? 9.058 4.560 -9.795 1.00 88.81 89 ALA A CA 1
ATOM 689 C C . ALA A 1 89 ? 8.327 5.416 -8.757 1.00 88.81 89 ALA A C 1
ATOM 691 O O . ALA A 1 89 ? 7.118 5.572 -8.877 1.00 88.81 89 ALA A O 1
ATOM 692 N N . SER A 1 90 ? 9.032 6.060 -7.820 1.00 83.69 90 SER A N 1
ATOM 693 C CA . SER A 1 90 ? 8.440 6.983 -6.841 1.00 83.69 90 SER A CA 1
ATOM 694 C C . SER A 1 90 ? 7.630 8.084 -7.518 1.00 83.69 90 SER A C 1
ATOM 696 O O . SER A 1 90 ? 6.498 8.353 -7.124 1.00 83.69 90 SER A O 1
ATOM 698 N N . LYS A 1 91 ? 8.178 8.708 -8.570 1.00 83.44 91 LYS A N 1
ATOM 699 C CA . LYS A 1 91 ? 7.477 9.760 -9.318 1.00 83.44 91 LYS A CA 1
ATOM 700 C C . LYS A 1 91 ? 6.227 9.235 -10.025 1.00 83.44 91 LYS A C 1
ATOM 702 O O . LYS A 1 91 ? 5.238 9.953 -10.117 1.00 83.44 91 LYS A O 1
ATOM 707 N N . LYS A 1 92 ? 6.277 8.028 -10.587 1.00 86.75 92 LYS A N 1
ATOM 708 C CA . LYS A 1 92 ? 5.156 7.489 -11.361 1.00 86.75 92 LYS A CA 1
ATOM 709 C C . LYS A 1 92 ? 4.065 6.911 -10.463 1.00 86.75 92 LYS A C 1
ATOM 711 O O . LYS A 1 92 ? 2.887 7.171 -10.692 1.00 86.75 92 LYS A O 1
ATOM 716 N N . LEU A 1 93 ? 4.456 6.173 -9.428 1.00 85.25 93 LEU A N 1
ATOM 717 C CA . LEU A 1 93 ? 3.555 5.541 -8.468 1.00 85.25 93 LEU A CA 1
ATOM 718 C C . LEU A 1 93 ? 2.936 6.543 -7.490 1.00 85.25 93 LEU A C 1
ATOM 720 O O . LEU A 1 93 ? 1.892 6.240 -6.923 1.00 85.25 93 LEU A O 1
ATOM 724 N N . SER A 1 94 ? 3.477 7.760 -7.345 1.00 82.25 94 SER A N 1
ATOM 725 C CA . SER A 1 94 ? 2.812 8.809 -6.557 1.00 82.25 94 SER A CA 1
ATOM 726 C C . SER A 1 94 ? 1.413 9.151 -7.083 1.00 82.25 94 SER A C 1
ATOM 728 O O . SER A 1 94 ? 0.565 9.599 -6.320 1.00 82.25 94 SER A O 1
ATOM 730 N N . LEU A 1 95 ? 1.140 8.899 -8.369 1.00 84.56 95 LEU A N 1
ATOM 731 C CA . LEU A 1 95 ? -0.191 9.061 -8.963 1.00 84.56 95 LEU A CA 1
ATOM 732 C C . LEU A 1 95 ? -1.225 8.072 -8.396 1.00 84.56 95 LEU A C 1
ATOM 734 O O . LEU A 1 95 ? -2.424 8.314 -8.512 1.00 84.56 95 LEU A O 1
ATOM 738 N N . ALA A 1 96 ? -0.779 6.979 -7.769 1.00 85.50 96 ALA A N 1
ATOM 739 C CA . ALA A 1 96 ? -1.648 5.993 -7.135 1.00 85.50 96 ALA A CA 1
ATOM 740 C C . ALA A 1 96 ? -2.081 6.377 -5.711 1.00 85.50 96 ALA A C 1
ATOM 742 O O . ALA A 1 96 ? -2.997 5.756 -5.180 1.00 85.50 96 ALA A O 1
ATOM 743 N N . VAL A 1 97 ? -1.456 7.382 -5.084 1.00 82.50 97 VAL A N 1
ATOM 744 C CA . VAL A 1 97 ? -1.713 7.730 -3.673 1.00 82.50 97 VAL A CA 1
ATOM 745 C C . VAL A 1 97 ? -3.180 8.094 -3.448 1.00 82.50 97 VAL A C 1
ATOM 747 O O . VAL A 1 97 ? -3.844 7.492 -2.610 1.00 82.50 97 VAL A O 1
ATOM 750 N N . GLU A 1 98 ? -3.711 9.027 -4.235 1.00 82.69 98 GLU A N 1
ATOM 751 C CA . GLU A 1 98 ? -5.102 9.479 -4.137 1.00 82.69 98 GLU A CA 1
ATOM 752 C C . GLU A 1 98 ? -6.141 8.366 -4.405 1.00 82.69 98 GLU A C 1
ATOM 754 O O . GLU A 1 98 ? -7.054 8.197 -3.590 1.00 82.69 98 GLU A O 1
ATOM 759 N N . PRO A 1 99 ? -6.056 7.578 -5.499 1.00 85.12 99 PRO A N 1
ATOM 760 C CA . PRO A 1 99 ? -7.014 6.498 -5.728 1.00 85.12 99 PRO A CA 1
ATOM 761 C C . PRO A 1 99 ? -6.917 5.386 -4.674 1.00 85.12 99 PRO A C 1
ATOM 763 O O . PRO A 1 99 ? -7.955 4.882 -4.245 1.00 85.12 99 PRO A O 1
ATOM 766 N N . ILE A 1 100 ? -5.716 5.049 -4.186 1.00 87.44 100 ILE A N 1
ATOM 767 C CA . ILE A 1 100 ? -5.555 4.078 -3.091 1.00 87.44 100 ILE A CA 1
ATOM 768 C C . ILE A 1 100 ? -6.137 4.631 -1.788 1.00 87.44 100 ILE A C 1
ATOM 770 O O . ILE A 1 100 ? -6.846 3.905 -1.096 1.00 87.44 100 ILE A O 1
ATOM 774 N N . LYS A 1 101 ? -5.914 5.913 -1.469 1.00 85.75 101 LYS A N 1
ATOM 775 C CA . LYS A 1 101 ? -6.521 6.584 -0.307 1.00 85.75 101 LYS A CA 1
ATOM 776 C C . LYS A 1 101 ? -8.040 6.437 -0.334 1.00 85.75 101 LYS A C 1
ATOM 778 O O . LYS A 1 101 ? -8.623 5.927 0.619 1.00 85.75 101 LYS A O 1
ATOM 783 N N . LYS A 1 102 ? -8.678 6.813 -1.447 1.00 88.56 102 LYS A N 1
ATOM 784 C CA . LYS A 1 102 ? -10.134 6.686 -1.630 1.00 88.56 102 LYS A CA 1
ATOM 785 C C . LYS A 1 102 ? -10.620 5.248 -1.462 1.00 88.56 102 LYS A C 1
ATOM 787 O O . LYS A 1 102 ? -11.608 5.024 -0.765 1.00 88.56 102 LYS A O 1
ATOM 792 N N . LEU A 1 103 ? -9.916 4.287 -2.061 1.00 90.50 103 LEU A N 1
ATOM 793 C CA . LEU A 1 103 ? -10.233 2.866 -1.936 1.00 90.50 103 LEU A CA 1
ATOM 794 C C . LEU A 1 103 ? -10.160 2.401 -0.477 1.00 90.50 103 LEU A C 1
ATOM 796 O O . LEU A 1 103 ? -11.113 1.816 0.025 1.00 90.50 103 LEU A O 1
ATOM 800 N N . VAL A 1 104 ? -9.063 2.689 0.225 1.00 89.00 104 VAL A N 1
ATOM 801 C CA . VAL A 1 104 ? -8.872 2.275 1.622 1.00 89.00 104 VAL A CA 1
ATOM 802 C C . VAL A 1 104 ? -9.934 2.893 2.533 1.00 89.00 104 VAL A C 1
ATOM 804 O O . VAL A 1 104 ? -10.506 2.182 3.357 1.00 89.00 104 VAL A O 1
ATOM 807 N N . LEU A 1 105 ? -10.258 4.178 2.362 1.00 89.75 105 LEU A N 1
ATOM 808 C CA . LEU A 1 105 ? -11.309 4.845 3.141 1.00 89.75 105 LEU A CA 1
ATOM 809 C C . LEU A 1 105 ? -12.686 4.213 2.912 1.00 89.75 105 LEU A C 1
ATOM 811 O O . LEU A 1 105 ? -13.420 3.981 3.873 1.00 89.75 105 LEU A O 1
ATOM 815 N N . ALA A 1 106 ? -13.014 3.862 1.665 1.00 94.50 106 ALA A N 1
ATOM 816 C CA . ALA A 1 106 ? -14.234 3.118 1.364 1.00 94.50 106 ALA A CA 1
ATOM 817 C C . ALA A 1 106 ? -14.237 1.746 2.061 1.00 94.50 106 ALA A C 1
ATOM 819 O O . ALA A 1 106 ? -15.199 1.403 2.741 1.00 94.50 106 ALA A O 1
ATOM 820 N N . LYS A 1 107 ? -13.124 1.000 2.005 1.00 92.12 107 LYS A N 1
ATOM 821 C CA . LYS A 1 107 ? -13.007 -0.314 2.663 1.00 92.12 107 LYS A CA 1
ATOM 822 C C . LYS A 1 107 ? -13.080 -0.238 4.188 1.00 92.12 107 LYS A C 1
ATOM 824 O O . LYS A 1 107 ? -13.529 -1.203 4.799 1.00 92.12 107 LYS A O 1
ATOM 829 N N . ILE A 1 108 ? -12.661 0.864 4.815 1.00 90.00 108 ILE A N 1
ATOM 830 C CA . ILE A 1 108 ? -12.843 1.089 6.261 1.00 90.00 108 ILE A CA 1
ATOM 831 C C . ILE A 1 108 ? -14.313 1.362 6.576 1.00 90.00 108 ILE A C 1
ATOM 833 O O . ILE A 1 108 ? -14.877 0.756 7.492 1.00 90.00 108 ILE A O 1
ATOM 837 N N . LYS A 1 109 ? -14.941 2.259 5.810 1.00 94.31 109 LYS A N 1
ATOM 838 C CA . LYS A 1 109 ? -16.353 2.611 5.971 1.00 94.31 109 LYS A CA 1
ATOM 839 C C . LYS A 1 109 ? -17.238 1.368 5.864 1.00 94.31 109 LYS A C 1
ATOM 841 O O . LYS A 1 109 ? -18.007 1.091 6.786 1.00 94.31 109 LYS A O 1
ATOM 846 N N . ASP A 1 110 ? -17.033 0.584 4.811 1.00 95.31 110 ASP A N 1
ATOM 847 C CA . ASP A 1 110 ? -17.861 -0.570 4.451 1.00 95.31 110 ASP A CA 1
ATOM 848 C C . ASP A 1 110 ? -17.482 -1.862 5.199 1.00 95.31 110 ASP A C 1
ATOM 850 O O . ASP A 1 110 ? -18.132 -2.891 5.029 1.00 95.31 110 ASP A O 1
ATOM 854 N N . MET A 1 111 ? -16.452 -1.825 6.054 1.00 93.56 111 MET A N 1
ATOM 855 C CA . MET A 1 111 ? -16.029 -2.971 6.865 1.00 93.56 111 MET A CA 1
ATOM 856 C C . MET A 1 111 ? -17.194 -3.498 7.715 1.00 93.56 111 MET A C 1
ATOM 858 O O . MET A 1 111 ? -17.865 -2.723 8.401 1.00 93.56 111 MET A O 1
ATOM 862 N N . SER A 1 112 ? -17.441 -4.808 7.712 1.00 95.62 112 SER A N 1
ATOM 863 C CA . SER A 1 112 ? -18.528 -5.382 8.513 1.00 95.62 112 SER A CA 1
ATOM 864 C C . SER A 1 112 ? -18.278 -5.191 10.016 1.00 95.62 112 SER A C 1
ATOM 866 O O . SER A 1 112 ? -17.147 -4.960 10.447 1.00 95.62 112 SER A O 1
ATOM 868 N N . GLU A 1 113 ? -19.314 -5.292 10.854 1.00 94.44 113 GLU A N 1
ATOM 869 C CA . GLU A 1 113 ? -19.130 -5.229 12.313 1.00 94.44 113 GLU A CA 1
ATOM 870 C C . GLU A 1 113 ? -18.219 -6.364 12.816 1.00 94.44 113 GLU A C 1
ATOM 872 O O . GLU A 1 113 ? -17.379 -6.143 13.689 1.00 94.44 113 GLU A O 1
ATOM 877 N N . ALA A 1 114 ? -18.342 -7.559 12.229 1.00 95.44 114 ALA A N 1
ATOM 878 C CA . ALA A 1 114 ? -17.499 -8.707 12.554 1.00 95.44 114 ALA A CA 1
ATOM 879 C C . ALA A 1 114 ? -16.027 -8.435 12.215 1.00 95.44 114 ALA A C 1
ATOM 881 O O . ALA A 1 114 ? -15.164 -8.582 13.081 1.00 95.44 114 ALA A O 1
ATOM 882 N N . ASP A 1 115 ? -15.750 -7.946 11.004 1.00 93.44 115 ASP A N 1
ATOM 883 C CA . ASP A 1 115 ? -14.392 -7.580 10.590 1.00 93.44 115 ASP A CA 1
ATOM 884 C C . ASP A 1 115 ? -13.843 -6.430 11.434 1.00 93.44 115 ASP A C 1
ATOM 886 O O . ASP A 1 115 ? -12.682 -6.452 11.837 1.00 93.44 115 ASP A O 1
ATOM 890 N N . THR A 1 116 ? -14.687 -5.452 11.773 1.00 90.81 116 THR A N 1
ATOM 891 C CA . THR A 1 116 ? -14.301 -4.325 12.631 1.00 90.81 116 THR A CA 1
ATOM 892 C C . THR A 1 116 ? -13.854 -4.827 13.995 1.00 90.81 116 THR A C 1
ATOM 894 O O . THR A 1 116 ? -12.775 -4.461 14.454 1.00 90.81 116 THR A O 1
ATOM 897 N N . LYS A 1 117 ? -14.621 -5.725 14.623 1.00 88.00 117 LYS A N 1
ATOM 898 C CA . LYS A 1 117 ? -14.249 -6.339 15.905 1.00 88.00 117 LYS A CA 1
ATOM 899 C C . LYS A 1 117 ? -12.984 -7.188 15.794 1.00 88.00 117 LYS A C 1
ATOM 901 O O . LYS A 1 117 ? -12.132 -7.104 16.679 1.00 88.00 117 LYS A O 1
ATOM 906 N N . ALA A 1 118 ? -12.826 -7.961 14.722 1.00 87.62 118 ALA A N 1
ATOM 907 C CA . ALA A 1 118 ? -11.643 -8.793 14.505 1.00 87.62 118 ALA A CA 1
ATOM 908 C C . ALA A 1 118 ? -10.372 -7.944 14.313 1.00 87.62 118 ALA A C 1
ATOM 910 O O . ALA A 1 118 ? -9.332 -8.217 14.915 1.00 87.62 118 ALA A O 1
ATOM 911 N N . VAL A 1 119 ? -10.452 -6.865 13.529 1.00 84.25 119 VAL A N 1
ATOM 912 C CA . VAL A 1 119 ? -9.334 -5.934 13.326 1.00 84.25 119 VAL A CA 1
ATOM 913 C C . VAL A 1 119 ? -9.017 -5.169 14.612 1.00 84.25 119 VAL A C 1
ATOM 915 O O . VAL A 1 119 ? -7.851 -5.066 14.991 1.00 84.25 119 VAL A O 1
ATOM 918 N N . MET A 1 120 ? -10.045 -4.668 15.298 1.00 83.44 120 MET A N 1
ATOM 919 C CA . MET A 1 120 ? -9.931 -3.860 16.514 1.00 83.44 120 MET A CA 1
ATOM 920 C C . MET A 1 120 ? -9.361 -4.646 17.704 1.00 83.44 120 MET A C 1
ATOM 922 O O . MET A 1 120 ? -8.450 -4.169 18.377 1.00 83.44 120 MET A O 1
ATOM 926 N N . SER A 1 121 ? -9.866 -5.859 17.955 1.00 79.50 121 SER A N 1
ATOM 927 C CA . SER A 1 121 ? -9.362 -6.764 19.010 1.00 79.50 121 SER A CA 1
ATOM 928 C C . SER A 1 121 ? -7.949 -7.268 18.732 1.00 79.50 121 SER A C 1
ATOM 930 O O . SER A 1 121 ? -7.210 -7.682 19.625 1.00 79.50 121 SER A O 1
ATOM 932 N N . GLY A 1 122 ? -7.582 -7.217 17.464 1.00 76.06 122 GLY A N 1
ATOM 933 C CA . GLY A 1 122 ? -6.294 -7.585 16.967 1.00 76.06 122 GLY A CA 1
ATOM 934 C C . GLY A 1 122 ? -6.155 -9.046 16.538 1.00 76.06 122 GLY A C 1
ATOM 935 O O . GLY A 1 122 ? -5.041 -9.476 16.231 1.00 76.06 122 GLY A O 1
ATOM 936 N N . GLU A 1 123 ? -7.267 -9.777 16.471 1.00 86.56 123 GLU A N 1
ATOM 937 C CA . GLU A 1 123 ? -7.367 -11.109 15.870 1.00 86.56 123 GLU A CA 1
ATOM 938 C C . GLU A 1 123 ? -6.938 -11.094 14.395 1.00 86.56 123 GLU A C 1
ATOM 940 O O . GLU A 1 123 ? -6.176 -11.951 13.945 1.00 86.56 123 GLU A O 1
ATOM 945 N N . VAL A 1 124 ? -7.359 -10.062 13.661 1.00 87.38 124 VAL A N 1
ATOM 946 C CA . VAL A 1 124 ? -6.998 -9.832 12.260 1.00 87.38 124 VAL A CA 1
ATOM 947 C C . VAL A 1 124 ? -6.143 -8.569 12.152 1.00 87.38 124 VAL A C 1
ATOM 949 O O . VAL A 1 124 ? -6.359 -7.574 12.847 1.00 87.38 124 VAL A O 1
ATOM 952 N N . LEU A 1 125 ? -5.117 -8.609 11.302 1.00 83.56 125 LEU A N 1
ATOM 953 C CA . LEU A 1 125 ? -4.355 -7.417 10.931 1.00 83.56 125 LEU A CA 1
ATOM 954 C C . LEU A 1 125 ? -5.160 -6.601 9.917 1.00 83.56 125 LEU A C 1
ATOM 956 O O . LEU A 1 125 ? -5.711 -7.169 8.976 1.00 83.56 125 LEU A O 1
ATOM 960 N N . PHE A 1 126 ? -5.189 -5.280 10.049 1.00 85.88 126 PHE A N 1
ATOM 961 C CA . PHE A 1 126 ? -5.840 -4.422 9.063 1.00 85.88 126 PHE A CA 1
ATOM 962 C C . PHE A 1 126 ? -5.190 -4.560 7.679 1.00 85.88 126 PHE A C 1
ATOM 964 O O . PHE A 1 126 ? -5.881 -4.600 6.664 1.00 85.88 126 PHE A O 1
ATOM 971 N N . SER A 1 127 ? -3.869 -4.736 7.632 1.00 84.31 127 SER A N 1
ATOM 972 C CA . SER A 1 127 ? -3.139 -5.079 6.404 1.00 84.31 127 SER A CA 1
ATOM 973 C C . SER A 1 127 ? -3.618 -6.390 5.764 1.00 84.31 127 SER A C 1
ATOM 975 O O . SER A 1 127 ? -3.767 -6.452 4.545 1.00 84.31 127 SER A O 1
ATOM 977 N N . HIS A 1 128 ? -3.930 -7.419 6.560 1.00 87.81 128 HIS A N 1
ATOM 978 C CA . HIS A 1 128 ? -4.536 -8.655 6.052 1.00 87.81 128 HIS A CA 1
ATOM 979 C C . HIS A 1 128 ? -5.973 -8.427 5.569 1.00 87.81 128 HIS A C 1
ATOM 981 O O . HIS A 1 128 ? -6.331 -8.922 4.506 1.00 87.81 128 HIS A O 1
ATOM 987 N N . TYR A 1 129 ? -6.778 -7.654 6.306 1.00 89.94 129 TYR A N 1
ATOM 988 C CA . TYR A 1 129 ? -8.125 -7.281 5.870 1.00 89.94 129 TYR A CA 1
ATOM 989 C C . TYR A 1 129 ? -8.093 -6.598 4.496 1.00 89.94 129 TYR A C 1
ATOM 991 O O . TYR A 1 129 ? -8.833 -6.993 3.597 1.00 89.94 129 TYR A O 1
ATOM 999 N N . LEU A 1 130 ? -7.201 -5.623 4.299 1.00 88.75 130 LEU A N 1
ATOM 1000 C CA . LEU A 1 130 ? -7.034 -4.947 3.013 1.00 88.75 130 LEU A CA 1
ATOM 1001 C C . LEU A 1 130 ? -6.531 -5.893 1.919 1.00 88.75 130 LEU A C 1
ATOM 1003 O O . LEU A 1 130 ? -7.023 -5.827 0.797 1.00 88.75 130 LEU A O 1
ATOM 1007 N N . ARG A 1 131 ? -5.600 -6.803 2.228 1.00 87.75 131 ARG A N 1
ATOM 1008 C CA . ARG A 1 131 ? -5.132 -7.810 1.264 1.00 87.75 131 ARG A CA 1
ATOM 1009 C C . ARG A 1 131 ? -6.271 -8.715 0.793 1.00 87.75 131 ARG A C 1
ATOM 1011 O O . ARG A 1 131 ? -6.338 -9.039 -0.382 1.00 87.75 131 ARG A O 1
ATOM 1018 N N . THR A 1 132 ? -7.181 -9.100 1.681 1.00 93.44 132 THR A N 1
ATOM 1019 C CA . THR A 1 132 ? -8.333 -9.934 1.313 1.00 93.44 132 THR A CA 1
ATOM 1020 C C . THR A 1 132 ? -9.385 -9.155 0.526 1.00 93.44 132 THR A C 1
ATOM 1022 O O . THR A 1 132 ? -9.997 -9.706 -0.380 1.00 93.44 132 THR A O 1
ATOM 1025 N N . ASN A 1 133 ? -9.611 -7.885 0.870 1.00 93.31 133 ASN A N 1
ATOM 1026 C CA . ASN A 1 133 ? -10.786 -7.146 0.403 1.00 93.31 133 ASN A CA 1
ATOM 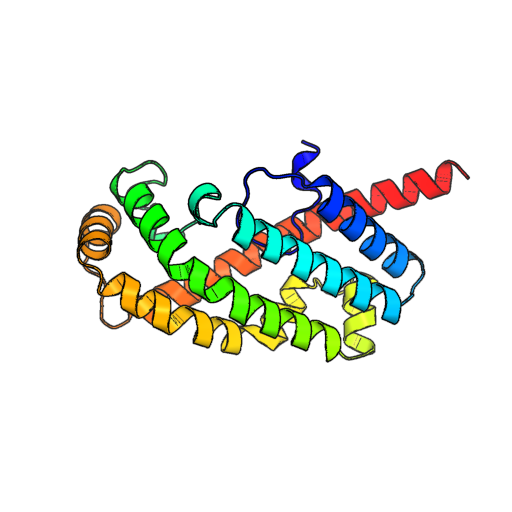1027 C C . ASN A 1 133 ? -10.500 -6.067 -0.646 1.00 93.31 133 ASN A C 1
ATOM 1029 O O . ASN A 1 133 ? -11.456 -5.473 -1.135 1.00 93.31 133 ASN A O 1
ATOM 1033 N N . ALA A 1 134 ? -9.239 -5.744 -0.935 1.00 90.50 134 ALA A N 1
ATOM 1034 C CA . ALA A 1 134 ? -8.872 -4.620 -1.802 1.00 90.50 134 ALA A CA 1
ATOM 1035 C C . ALA A 1 134 ? -7.684 -4.903 -2.738 1.00 90.50 134 ALA A C 1
ATOM 1037 O O . ALA A 1 134 ? -7.247 -3.998 -3.447 1.00 90.50 134 ALA A O 1
ATOM 1038 N N . PHE A 1 135 ? -7.099 -6.106 -2.707 1.00 90.00 135 PHE A N 1
ATOM 1039 C CA . PHE A 1 135 ? -5.874 -6.400 -3.458 1.00 90.00 135 PHE A CA 1
ATOM 1040 C C . PHE A 1 135 ? -6.067 -6.247 -4.965 1.00 90.00 135 PHE A C 1
ATOM 1042 O O . PHE A 1 135 ? -5.237 -5.606 -5.607 1.00 90.00 135 PHE A O 1
ATOM 1049 N N . ASP A 1 136 ? -7.157 -6.784 -5.511 1.00 94.19 136 ASP A N 1
ATOM 1050 C CA . ASP A 1 136 ? -7.435 -6.724 -6.947 1.00 94.19 136 ASP A CA 1
ATOM 1051 C C . ASP A 1 136 ? -7.660 -5.277 -7.400 1.00 94.19 136 ASP A C 1
ATOM 1053 O O . ASP A 1 136 ? -7.106 -4.844 -8.408 1.00 94.19 136 ASP A O 1
ATOM 1057 N N . GLU A 1 137 ? -8.382 -4.471 -6.619 1.00 95.62 137 GLU A N 1
ATOM 1058 C CA . GLU A 1 137 ? -8.573 -3.056 -6.939 1.00 95.62 137 GLU A CA 1
ATOM 1059 C C . GLU A 1 137 ? -7.269 -2.250 -6.832 1.00 95.62 137 GLU A C 1
ATOM 1061 O O . GLU A 1 137 ? -7.009 -1.387 -7.672 1.00 95.62 137 GLU A O 1
ATOM 1066 N N . ILE A 1 138 ? -6.409 -2.538 -5.845 1.00 89.62 138 ILE A N 1
ATOM 1067 C CA . ILE A 1 138 ? -5.069 -1.930 -5.757 1.00 89.62 138 ILE A CA 1
ATOM 1068 C C . ILE A 1 138 ? -4.225 -2.344 -6.968 1.00 89.62 138 ILE A C 1
ATOM 1070 O O . ILE A 1 138 ? -3.526 -1.511 -7.548 1.00 89.62 138 ILE A O 1
ATOM 1074 N N . TYR A 1 139 ? -4.300 -3.609 -7.376 1.00 90.44 139 TYR A N 1
ATOM 1075 C CA . TYR A 1 139 ? -3.597 -4.120 -8.546 1.00 90.44 139 TYR A CA 1
ATOM 1076 C C . TYR A 1 139 ? -4.012 -3.386 -9.822 1.00 90.44 139 TYR A C 1
ATOM 1078 O O . TYR A 1 139 ? -3.144 -2.922 -10.562 1.00 90.44 139 TYR A O 1
ATOM 1086 N N . GLU A 1 140 ? -5.310 -3.182 -10.036 1.00 95.62 140 GLU A N 1
ATOM 1087 C CA . GLU A 1 140 ? -5.822 -2.447 -11.196 1.00 95.62 140 GLU A CA 1
ATOM 1088 C C . GLU A 1 140 ? -5.462 -0.950 -11.176 1.00 95.62 140 GLU A C 1
ATOM 1090 O O . GLU A 1 140 ? -5.303 -0.342 -12.235 1.00 95.62 140 GLU A O 1
ATOM 1095 N N . ILE A 1 141 ? -5.238 -0.351 -9.999 1.00 90.12 141 ILE A N 1
ATOM 1096 C CA . ILE A 1 141 ? -4.696 1.015 -9.887 1.00 90.12 141 ILE A CA 1
ATOM 1097 C C . ILE A 1 141 ? -3.206 1.058 -10.274 1.00 90.12 141 ILE A C 1
ATOM 1099 O O . ILE A 1 141 ? -2.765 1.975 -10.972 1.00 90.12 141 ILE A O 1
ATOM 1103 N N . ILE A 1 142 ? -2.410 0.090 -9.812 1.00 90.56 142 ILE A N 1
ATOM 1104 C CA . ILE A 1 142 ? -0.944 0.103 -9.955 1.00 90.56 142 ILE A CA 1
ATOM 1105 C C . ILE A 1 142 ? -0.491 -0.378 -11.337 1.00 90.56 142 ILE A C 1
ATOM 1107 O O . ILE A 1 142 ? 0.454 0.174 -11.908 1.00 90.56 142 ILE A O 1
ATOM 1111 N N . ARG A 1 143 ? -1.161 -1.380 -11.908 1.00 94.69 143 ARG A N 1
ATOM 1112 C CA . ARG A 1 143 ? -0.734 -2.047 -13.143 1.00 94.69 143 ARG A CA 1
ATOM 1113 C C . ARG A 1 143 ? -0.558 -1.110 -14.343 1.00 94.69 143 ARG A C 1
ATOM 1115 O O . ARG A 1 143 ? 0.469 -1.234 -15.019 1.00 94.69 143 ARG A O 1
ATOM 1122 N N . PRO A 1 144 ? -1.462 -0.155 -14.630 1.00 96.19 144 PRO A N 1
ATOM 1123 C CA . PRO A 1 144 ? -1.255 0.799 -15.719 1.00 96.19 144 PRO A CA 1
ATOM 1124 C C . PRO A 1 144 ? -0.007 1.667 -15.508 1.00 96.19 144 PRO A C 1
ATOM 1126 O O . PRO A 1 144 ? 0.751 1.904 -16.448 1.00 96.19 144 PRO A O 1
ATOM 1129 N N . LEU A 1 145 ? 0.265 2.075 -14.263 1.00 94.19 145 LEU A N 1
ATOM 1130 C CA . LEU A 1 145 ? 1.445 2.870 -13.919 1.00 94.19 145 LEU A CA 1
ATOM 1131 C C . LEU A 1 145 ? 2.735 2.062 -14.088 1.00 94.19 145 LEU A C 1
ATOM 1133 O O . LEU A 1 145 ? 3.717 2.584 -14.614 1.00 94.19 145 LEU A O 1
ATOM 1137 N N . ALA A 1 146 ? 2.718 0.785 -13.701 1.00 93.75 146 ALA A N 1
ATOM 1138 C CA . ALA A 1 146 ? 3.823 -0.139 -13.934 1.00 93.75 146 ALA A CA 1
ATOM 1139 C C . ALA A 1 146 ? 4.062 -0.374 -15.433 1.00 93.75 146 ALA A C 1
ATOM 1141 O O . ALA A 1 146 ? 5.203 -0.390 -15.883 1.00 93.75 146 ALA A O 1
ATOM 1142 N N . ARG A 1 147 ? 3.003 -0.492 -16.242 1.00 96.56 147 ARG A N 1
ATOM 1143 C CA . ARG A 1 147 ? 3.138 -0.602 -17.703 1.00 96.56 147 ARG A CA 1
ATOM 1144 C C . ARG A 1 147 ? 3.858 0.606 -18.297 1.00 96.56 147 ARG A C 1
ATOM 1146 O O . ARG A 1 147 ? 4.766 0.438 -19.106 1.00 96.56 147 ARG A O 1
ATOM 1153 N N . GLU A 1 148 ? 3.481 1.808 -17.879 1.00 96.25 148 GLU A N 1
ATOM 1154 C CA . GLU A 1 148 ? 4.153 3.032 -18.317 1.00 96.25 148 GLU A CA 1
ATOM 1155 C C . GLU A 1 148 ? 5.606 3.118 -17.821 1.00 96.25 148 GLU A C 1
ATOM 1157 O O . GLU A 1 148 ? 6.465 3.573 -18.571 1.00 96.25 148 GLU A O 1
ATOM 1162 N N . LEU A 1 149 ? 5.908 2.635 -16.607 1.00 94.19 149 LEU A N 1
ATOM 1163 C CA . LEU A 1 149 ? 7.292 2.515 -16.126 1.00 94.19 149 LEU A CA 1
ATOM 1164 C C . LEU A 1 149 ? 8.129 1.593 -17.016 1.00 94.19 149 LEU A C 1
ATOM 1166 O O . LEU A 1 149 ? 9.248 1.946 -17.370 1.00 94.19 149 LEU A O 1
ATOM 1170 N N . GLY A 1 150 ? 7.589 0.435 -17.402 1.00 94.31 150 GLY A N 1
ATOM 1171 C CA . GLY A 1 150 ? 8.285 -0.512 -18.276 1.00 94.31 150 GLY A CA 1
ATOM 1172 C C . GLY A 1 150 ? 8.569 0.049 -19.671 1.00 94.31 150 GLY A C 1
ATOM 1173 O O . GLY A 1 150 ? 9.571 -0.313 -20.282 1.00 94.31 150 GLY A O 1
ATOM 1174 N N . ALA A 1 151 ? 7.718 0.962 -20.150 1.00 95.19 151 ALA A N 1
ATOM 1175 C CA . ALA A 1 151 ? 7.878 1.648 -21.430 1.00 95.19 151 ALA A CA 1
ATOM 1176 C C . ALA A 1 151 ? 8.806 2.879 -21.366 1.00 95.19 151 ALA A C 1
ATOM 1178 O O . ALA A 1 151 ? 9.224 3.386 -22.410 1.00 95.19 151 ALA A O 1
ATOM 1179 N N . ASP A 1 152 ? 9.144 3.378 -20.172 1.00 96.81 152 ASP A N 1
ATOM 1180 C CA . ASP A 1 152 ? 10.070 4.500 -20.017 1.00 96.81 152 ASP A CA 1
ATOM 1181 C C . ASP A 1 152 ? 11.501 4.068 -20.371 1.00 96.81 152 ASP A C 1
ATOM 1183 O O . ASP A 1 152 ? 12.080 3.172 -19.757 1.00 96.81 152 ASP A O 1
ATOM 1187 N N . ALA A 1 153 ? 12.110 4.735 -21.354 1.00 96.69 153 ALA A N 1
ATOM 1188 C CA . ALA A 1 153 ? 13.433 4.366 -21.859 1.00 96.69 153 ALA A CA 1
ATOM 1189 C C . ALA A 1 153 ? 14.548 4.467 -20.796 1.00 96.69 153 ALA A C 1
ATOM 1191 O O . ALA A 1 153 ? 15.502 3.683 -20.815 1.00 96.69 153 ALA A O 1
ATOM 1192 N N . SER A 1 154 ? 14.445 5.417 -19.859 1.00 95.88 154 SER A N 1
ATOM 1193 C CA . SER A 1 154 ? 15.437 5.591 -18.788 1.00 95.88 154 SER A CA 1
ATOM 1194 C C . SER A 1 154 ? 15.294 4.509 -17.721 1.00 95.88 154 SER A C 1
ATOM 1196 O O . SER A 1 154 ? 16.300 3.988 -17.218 1.00 95.88 154 SER A O 1
ATOM 1198 N N . PHE A 1 155 ? 14.051 4.146 -17.404 1.00 96.19 155 PHE A N 1
ATOM 1199 C CA . PHE A 1 155 ? 13.736 3.031 -16.530 1.00 96.19 155 PHE A CA 1
ATOM 1200 C C . PHE A 1 155 ? 14.195 1.716 -17.160 1.00 96.19 155 PHE A C 1
ATOM 1202 O O . PHE A 1 155 ? 14.994 1.017 -16.548 1.00 96.19 155 PHE A O 1
ATOM 1209 N N . ALA A 1 156 ? 13.803 1.422 -18.403 1.00 96.38 156 ALA A N 1
ATOM 1210 C CA . ALA A 1 156 ? 14.157 0.195 -19.118 1.00 96.38 156 ALA A CA 1
ATOM 1211 C C . ALA A 1 156 ? 15.676 -0.001 -19.242 1.00 96.38 156 ALA A C 1
ATOM 1213 O O . ALA A 1 156 ? 16.186 -1.100 -19.011 1.00 96.38 156 ALA A O 1
ATOM 1214 N N . LYS A 1 157 ? 16.429 1.073 -19.525 1.00 97.00 157 LYS A N 1
ATOM 1215 C CA . LYS A 1 157 ? 17.899 1.040 -19.528 1.00 97.00 157 LYS A CA 1
ATOM 1216 C C . LYS A 1 157 ? 18.457 0.649 -18.158 1.00 97.00 157 LYS A C 1
ATOM 1218 O O . LYS A 1 157 ? 19.330 -0.213 -18.075 1.00 97.00 157 LYS A O 1
ATOM 1223 N N . SER A 1 158 ? 17.954 1.271 -17.093 1.00 96.56 158 SER A N 1
ATOM 1224 C CA . SER A 1 158 ? 18.399 0.985 -15.723 1.00 96.56 158 SER A CA 1
ATOM 1225 C C . SER A 1 158 ? 17.987 -0.422 -15.278 1.00 96.56 158 SER A C 1
ATOM 1227 O O . SER A 1 158 ? 18.783 -1.131 -14.667 1.00 96.56 158 SER A O 1
ATOM 1229 N N . PHE A 1 159 ? 16.796 -0.870 -15.669 1.00 96.31 159 PHE A N 1
ATOM 1230 C CA . PHE A 1 159 ? 16.287 -2.215 -15.428 1.00 96.31 159 PHE A CA 1
ATOM 1231 C C . PHE A 1 159 ? 17.164 -3.268 -16.103 1.00 96.31 159 PHE A C 1
ATOM 1233 O O . PHE A 1 159 ? 17.613 -4.202 -15.443 1.00 96.31 159 PHE A O 1
ATOM 1240 N N . LYS A 1 160 ? 17.527 -3.073 -17.376 1.00 96.06 160 LYS A N 1
ATOM 1241 C CA . LYS A 1 160 ? 18.461 -3.958 -18.085 1.00 96.06 160 LYS A CA 1
ATOM 1242 C C . LYS A 1 160 ? 19.819 -4.031 -17.400 1.00 96.06 160 LYS A C 1
ATOM 1244 O O . LYS A 1 160 ? 20.374 -5.119 -17.279 1.00 96.06 160 LYS A O 1
ATOM 1249 N N . SER A 1 161 ? 20.347 -2.906 -16.919 1.00 94.44 161 SER A N 1
ATOM 1250 C CA . SER A 1 161 ? 21.594 -2.898 -16.146 1.00 94.44 161 SER A CA 1
ATOM 1251 C C . SER A 1 161 ? 21.471 -3.624 -14.804 1.00 94.44 161 SER A C 1
ATOM 1253 O O . SER A 1 161 ? 22.432 -4.266 -14.385 1.00 94.44 161 SER A O 1
ATOM 1255 N N . ALA A 1 162 ? 20.319 -3.533 -14.135 1.00 93.62 162 ALA A N 1
ATOM 1256 C CA . ALA A 1 162 ? 20.123 -4.113 -12.813 1.00 93.62 162 ALA A CA 1
ATOM 1257 C C . ALA A 1 162 ? 19.781 -5.611 -12.849 1.00 93.62 162 ALA A C 1
ATOM 1259 O O . ALA A 1 162 ? 20.369 -6.403 -12.118 1.00 93.62 162 ALA A O 1
ATOM 1260 N N . VAL A 1 163 ? 18.853 -5.997 -13.724 1.00 93.75 163 VAL A N 1
ATOM 1261 C CA . VAL A 1 163 ? 18.262 -7.341 -13.810 1.00 93.75 163 VAL A CA 1
ATOM 1262 C C . VAL A 1 163 ? 18.934 -8.180 -14.905 1.00 93.75 163 VAL A C 1
ATOM 1264 O O . VAL A 1 163 ? 19.049 -9.398 -14.789 1.00 93.75 163 VAL A O 1
ATOM 1267 N N . GLY A 1 164 ? 19.480 -7.544 -15.946 1.00 93.00 164 GLY A N 1
ATOM 1268 C CA . GLY A 1 164 ? 20.150 -8.213 -17.071 1.00 93.00 164 GLY A CA 1
ATOM 1269 C C . GLY A 1 164 ? 19.260 -8.543 -18.261 1.00 93.00 164 GLY A C 1
ATOM 1270 O O . GLY A 1 164 ? 19.742 -9.147 -19.217 1.00 93.00 164 GLY A O 1
ATOM 1271 N N . ARG A 1 165 ? 17.986 -8.153 -18.214 1.00 93.81 165 ARG A N 1
ATOM 1272 C CA . ARG A 1 165 ? 17.016 -8.285 -19.305 1.00 93.81 165 ARG A CA 1
ATOM 1273 C C . ARG A 1 165 ? 16.225 -6.994 -19.450 1.00 93.81 165 ARG A C 1
ATOM 1275 O O . ARG A 1 165 ? 16.161 -6.210 -18.510 1.00 93.81 165 ARG A O 1
ATOM 1282 N N . GLU A 1 166 ? 15.648 -6.767 -20.619 1.00 94.38 166 GLU A N 1
ATOM 1283 C CA . GLU A 1 166 ? 14.702 -5.664 -20.806 1.00 94.38 166 GLU A CA 1
ATOM 1284 C C . GLU A 1 166 ? 13.359 -5.988 -20.127 1.00 94.38 166 GLU A C 1
ATOM 1286 O O . GLU A 1 166 ? 13.076 -7.170 -19.894 1.00 94.38 166 GLU A O 1
ATOM 1291 N N . PRO A 1 167 ? 12.548 -4.974 -19.768 1.00 94.62 167 PRO A N 1
ATOM 1292 C CA . PRO A 1 167 ? 11.172 -5.204 -19.336 1.00 94.62 167 PRO A CA 1
ATOM 1293 C C . PRO A 1 167 ? 10.407 -5.977 -20.421 1.00 94.62 167 PRO A C 1
ATOM 1295 O O . PRO A 1 167 ? 10.344 -5.528 -21.563 1.00 94.62 167 PRO A O 1
ATOM 1298 N N . GLY A 1 168 ? 9.877 -7.153 -20.079 1.00 92.06 168 GLY A N 1
ATOM 1299 C CA . GLY A 1 168 ? 9.077 -7.975 -20.991 1.00 92.06 168 GLY A CA 1
ATOM 1300 C C . GLY A 1 168 ? 7.614 -7.533 -21.063 1.00 92.06 168 GLY A C 1
ATOM 1301 O O . GLY A 1 168 ? 7.184 -6.643 -20.327 1.00 92.06 168 GLY A O 1
ATOM 1302 N N . ASP A 1 169 ? 6.826 -8.202 -21.907 1.00 92.19 169 ASP A N 1
ATOM 1303 C CA . ASP A 1 169 ? 5.379 -7.954 -22.043 1.00 92.19 169 ASP A CA 1
ATOM 1304 C C . ASP A 1 169 ? 4.612 -8.175 -20.723 1.00 92.19 169 ASP A C 1
ATOM 1306 O O . ASP A 1 169 ? 3.599 -7.526 -20.450 1.00 92.19 169 ASP A O 1
ATOM 1310 N N . ASP A 1 170 ? 5.125 -9.062 -19.870 1.00 94.50 170 ASP A N 1
ATOM 1311 C CA . ASP A 1 170 ? 4.599 -9.401 -18.549 1.00 94.50 170 ASP A CA 1
ATOM 1312 C C . ASP A 1 170 ? 5.067 -8.458 -17.429 1.00 94.50 170 ASP A C 1
ATOM 1314 O O . ASP A 1 170 ? 4.542 -8.537 -16.315 1.00 94.50 170 ASP A O 1
ATOM 1318 N N . PHE A 1 171 ? 5.978 -7.517 -17.716 1.00 96.44 171 PHE A N 1
ATOM 1319 C CA . PHE A 1 171 ? 6.597 -6.644 -16.713 1.00 96.44 171 PHE A CA 1
ATOM 1320 C C . PHE A 1 171 ? 5.568 -5.947 -15.824 1.00 96.44 171 PHE A C 1
ATOM 1322 O O . PHE A 1 171 ? 5.707 -5.938 -14.606 1.00 96.44 171 PHE A O 1
ATOM 1329 N N . SER A 1 172 ? 4.519 -5.370 -16.420 1.00 95.88 172 SER A N 1
ATOM 1330 C CA . SER A 1 172 ? 3.502 -4.634 -15.656 1.00 95.88 172 SER A CA 1
ATOM 1331 C C . SER A 1 172 ? 2.801 -5.512 -14.621 1.00 95.88 172 SER A C 1
ATOM 1333 O O . SER A 1 172 ? 2.506 -5.049 -13.520 1.00 95.88 172 SER A O 1
ATOM 1335 N N . SER A 1 173 ? 2.567 -6.780 -14.953 1.00 96.75 173 SER A N 1
ATOM 1336 C CA . SER A 1 173 ? 1.922 -7.739 -14.069 1.00 96.75 173 SER A CA 1
ATOM 1337 C C . SER A 1 173 ? 2.894 -8.254 -13.009 1.00 96.75 173 SER A C 1
ATOM 1339 O O . SER A 1 173 ? 2.549 -8.208 -11.831 1.00 96.75 173 SER A O 1
ATOM 1341 N N . GLU A 1 174 ? 4.110 -8.651 -13.400 1.00 96.75 174 GLU A N 1
ATOM 1342 C CA . GLU A 1 174 ? 5.171 -9.107 -12.486 1.00 96.75 174 GLU A CA 1
ATOM 1343 C C . GLU A 1 174 ? 5.515 -8.026 -11.451 1.00 96.75 174 GLU A C 1
ATOM 1345 O O . GLU A 1 174 ? 5.456 -8.268 -10.244 1.00 96.75 174 GLU A O 1
ATOM 1350 N N . PHE A 1 175 ? 5.789 -6.806 -11.922 1.00 94.31 175 PHE A N 1
ATOM 1351 C CA . PHE A 1 175 ? 6.130 -5.668 -11.078 1.00 94.31 175 PHE A CA 1
ATOM 1352 C C . PHE A 1 175 ? 5.010 -5.356 -10.086 1.00 94.31 175 PHE A C 1
ATOM 1354 O O . PHE A 1 175 ? 5.274 -5.223 -8.896 1.00 94.31 175 PHE A O 1
ATOM 1361 N N . SER A 1 176 ? 3.762 -5.253 -10.555 1.00 91.81 176 SER A N 1
ATOM 1362 C CA . SER A 1 176 ? 2.635 -4.858 -9.699 1.00 91.81 176 SER A CA 1
ATOM 1363 C C . SER A 1 176 ? 2.335 -5.914 -8.646 1.00 91.81 176 SER A C 1
ATOM 1365 O O . SER A 1 176 ? 2.175 -5.581 -7.475 1.00 91.81 176 SER A O 1
ATOM 1367 N N . SER A 1 177 ? 2.315 -7.193 -9.032 1.00 90.69 177 SER A N 1
ATOM 1368 C CA . SER A 1 177 ? 2.098 -8.285 -8.086 1.00 90.69 177 SER A CA 1
ATOM 1369 C C . SER A 1 177 ? 3.207 -8.347 -7.039 1.00 90.69 177 SER A C 1
ATOM 1371 O O . SER A 1 177 ? 2.902 -8.459 -5.853 1.00 90.69 177 SER A O 1
ATOM 1373 N N .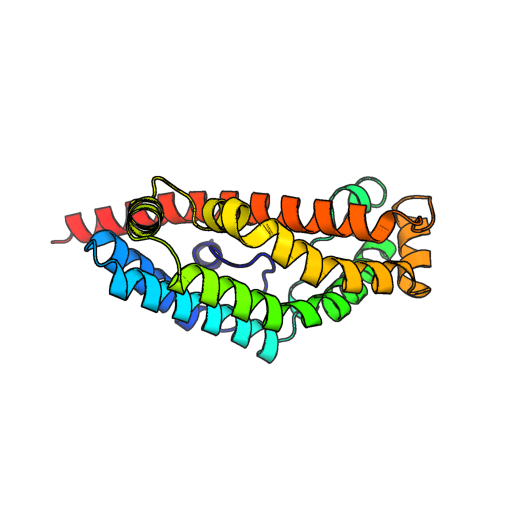 ALA A 1 178 ? 4.477 -8.244 -7.440 1.00 90.56 178 ALA A N 1
ATOM 1374 C CA . ALA A 1 178 ? 5.592 -8.250 -6.496 1.00 90.56 178 ALA A CA 1
ATOM 1375 C C . ALA A 1 178 ? 5.549 -7.023 -5.574 1.00 90.56 178 ALA A C 1
ATOM 1377 O O . ALA A 1 178 ? 5.585 -7.164 -4.355 1.00 90.56 178 ALA A O 1
ATOM 1378 N N . PHE A 1 179 ? 5.366 -5.829 -6.143 1.00 88.56 179 PHE A N 1
ATOM 1379 C CA . PHE A 1 179 ? 5.309 -4.574 -5.399 1.00 88.56 179 PHE A CA 1
ATOM 1380 C C . PHE A 1 179 ? 4.203 -4.577 -4.336 1.00 88.56 179 PHE A C 1
ATOM 1382 O O . PHE A 1 179 ? 4.448 -4.222 -3.182 1.00 88.56 179 PHE A O 1
ATOM 1389 N N . ILE A 1 180 ? 2.994 -5.012 -4.698 1.00 87.50 180 ILE A N 1
ATOM 1390 C CA . ILE A 1 180 ? 1.848 -5.033 -3.782 1.00 87.50 180 ILE A CA 1
ATOM 1391 C C . ILE A 1 180 ? 2.031 -6.107 -2.705 1.00 87.50 180 ILE A C 1
ATOM 1393 O O . ILE A 1 180 ? 1.798 -5.832 -1.529 1.00 87.50 180 ILE A O 1
ATOM 1397 N N . ASN A 1 181 ? 2.478 -7.314 -3.069 1.00 86.56 181 ASN A N 1
ATOM 1398 C CA . ASN A 1 181 ? 2.705 -8.382 -2.092 1.00 86.56 181 ASN A CA 1
ATOM 1399 C C . ASN A 1 181 ? 3.791 -8.005 -1.078 1.00 86.56 181 ASN A C 1
ATOM 1401 O O . ASN A 1 181 ? 3.553 -8.098 0.125 1.00 86.56 181 ASN A O 1
ATOM 1405 N N . GLU A 1 182 ? 4.941 -7.516 -1.544 1.00 86.12 182 GLU A N 1
ATOM 1406 C CA . GLU A 1 182 ? 6.033 -7.084 -0.665 1.00 86.12 182 GLU A CA 1
ATOM 1407 C C . GLU A 1 182 ? 5.608 -5.902 0.221 1.00 86.12 182 GLU A C 1
ATOM 1409 O O . GLU A 1 182 ? 5.949 -5.858 1.406 1.00 86.12 182 GLU A O 1
ATOM 1414 N N . SER A 1 183 ? 4.784 -4.989 -0.307 1.00 83.19 183 SER A N 1
ATOM 1415 C CA . SER A 1 183 ? 4.178 -3.907 0.477 1.00 83.19 183 SER A CA 1
ATOM 1416 C C . SER A 1 183 ? 3.272 -4.443 1.589 1.00 83.19 183 SER A C 1
ATOM 1418 O O . SER A 1 183 ? 3.382 -4.000 2.732 1.00 83.19 183 SER A O 1
ATOM 1420 N N . PHE A 1 184 ? 2.407 -5.422 1.307 1.00 83.19 184 PHE A N 1
ATOM 1421 C CA . PHE A 1 184 ? 1.550 -6.034 2.328 1.00 83.19 184 PHE A CA 1
ATOM 1422 C C . PHE A 1 184 ? 2.336 -6.829 3.370 1.00 83.19 184 PHE A C 1
ATOM 1424 O O . PHE A 1 184 ? 1.988 -6.788 4.553 1.00 83.19 184 PHE A O 1
ATOM 1431 N N . ASP A 1 185 ? 3.398 -7.522 2.971 1.00 82.69 185 ASP A N 1
ATOM 1432 C CA . ASP A 1 185 ? 4.259 -8.255 3.899 1.00 82.69 185 ASP A CA 1
ATOM 1433 C C . ASP A 1 185 ? 5.002 -7.284 4.830 1.00 82.69 185 ASP A C 1
ATOM 1435 O O . ASP A 1 185 ? 5.059 -7.492 6.050 1.00 82.69 185 ASP A O 1
ATOM 1439 N N . PHE A 1 186 ? 5.490 -6.165 4.281 1.00 78.56 186 PHE A N 1
ATOM 1440 C CA . PHE A 1 186 ? 6.060 -5.068 5.058 1.00 78.56 186 PHE A CA 1
ATOM 1441 C C . PHE A 1 186 ? 5.040 -4.478 6.040 1.00 78.56 186 PHE A C 1
ATOM 1443 O O . PHE A 1 186 ? 5.333 -4.363 7.234 1.00 78.56 186 PHE A O 1
ATOM 1450 N N . LEU A 1 187 ? 3.835 -4.143 5.572 1.00 74.44 187 LEU A N 1
ATOM 1451 C CA . LEU A 1 187 ? 2.761 -3.604 6.411 1.00 74.44 187 LEU A CA 1
ATOM 1452 C C . LEU A 1 187 ? 2.405 -4.562 7.550 1.00 74.44 187 LEU A C 1
ATOM 1454 O O . LEU A 1 187 ? 2.385 -4.161 8.712 1.00 74.44 187 LEU A O 1
ATOM 1458 N N . SER A 1 188 ? 2.227 -5.846 7.240 1.00 78.56 188 SER A N 1
ATOM 1459 C CA . SER A 1 188 ? 1.873 -6.878 8.219 1.00 78.56 188 SER A CA 1
ATOM 1460 C C . SER A 1 188 ? 2.931 -7.012 9.313 1.00 78.56 188 SER A C 1
ATOM 1462 O O . SER A 1 188 ? 2.608 -7.167 10.493 1.00 78.56 188 SER A O 1
ATOM 1464 N N . LYS A 1 189 ? 4.217 -6.935 8.948 1.00 78.19 189 LYS A N 1
ATOM 1465 C CA . LYS A 1 189 ? 5.319 -6.972 9.916 1.00 78.19 189 LYS A CA 1
ATOM 1466 C C . LYS A 1 189 ? 5.300 -5.756 10.845 1.00 78.19 189 LYS A C 1
ATOM 1468 O O . LYS A 1 189 ? 5.402 -5.931 12.061 1.00 78.19 189 LYS A O 1
ATOM 1473 N N . ASN A 1 190 ? 5.150 -4.552 10.292 1.00 70.44 190 ASN A N 1
ATOM 1474 C CA . ASN A 1 190 ? 5.126 -3.316 11.078 1.00 70.44 190 ASN A CA 1
ATOM 1475 C C . ASN A 1 190 ? 3.887 -3.236 11.979 1.00 70.44 190 ASN A C 1
ATOM 1477 O O . ASN A 1 190 ? 4.002 -2.862 13.145 1.00 70.44 190 ASN A O 1
ATOM 1481 N N . GLU A 1 191 ? 2.724 -3.666 11.489 1.00 71.56 191 GLU A N 1
ATOM 1482 C CA . GLU A 1 191 ? 1.492 -3.711 12.277 1.00 71.56 191 GLU A CA 1
ATOM 1483 C C . GLU A 1 191 ? 1.628 -4.651 13.487 1.00 71.56 191 GLU A C 1
ATOM 1485 O O . GLU A 1 191 ? 1.244 -4.300 14.605 1.00 71.56 191 GLU A O 1
ATOM 1490 N N . ARG A 1 192 ? 2.255 -5.823 13.309 1.00 73.62 192 ARG A N 1
ATOM 1491 C CA . ARG A 1 192 ? 2.558 -6.740 14.424 1.00 73.62 192 ARG A CA 1
ATOM 1492 C C . ARG A 1 192 ? 3.507 -6.117 15.447 1.00 73.62 192 ARG A C 1
ATOM 1494 O O . ARG A 1 192 ? 3.297 -6.294 16.646 1.00 73.62 192 ARG A O 1
ATOM 1501 N N . GLU A 1 193 ? 4.562 -5.433 15.000 1.00 71.62 193 GLU A N 1
ATOM 1502 C CA . GLU A 1 193 ? 5.504 -4.749 15.898 1.00 71.62 193 GLU A CA 1
ATOM 1503 C C . GLU A 1 193 ? 4.816 -3.639 16.694 1.00 71.62 193 GLU A C 1
ATOM 1505 O O . GLU A 1 193 ? 4.991 -3.555 17.911 1.00 71.62 193 GLU A O 1
ATOM 1510 N N . PHE A 1 194 ? 3.983 -2.833 16.040 1.00 67.69 194 PHE A N 1
ATOM 1511 C CA . PHE A 1 194 ? 3.191 -1.814 16.712 1.00 67.69 194 PHE A CA 1
ATOM 1512 C C . PHE A 1 194 ? 2.275 -2.412 17.762 1.00 67.69 194 PHE A C 1
ATOM 1514 O O . PHE A 1 194 ? 2.375 -2.014 18.913 1.00 67.69 194 PHE A O 1
ATOM 1521 N N . ARG A 1 195 ? 1.465 -3.422 17.425 1.00 67.62 195 ARG A N 1
ATOM 1522 C CA . ARG A 1 195 ? 0.535 -4.039 18.385 1.00 67.62 195 ARG A CA 1
ATOM 1523 C C . ARG A 1 195 ? 1.235 -4.545 19.644 1.00 67.62 195 ARG A C 1
ATOM 1525 O O . ARG A 1 195 ? 0.730 -4.336 20.745 1.00 67.62 195 ARG A O 1
ATOM 1532 N N . LYS A 1 196 ? 2.421 -5.146 19.502 1.00 69.81 196 LYS A N 1
ATOM 1533 C CA . LYS A 1 196 ? 3.246 -5.563 20.649 1.00 69.81 196 LYS A CA 1
ATOM 1534 C C . LYS A 1 196 ? 3.619 -4.378 21.545 1.00 69.81 196 LYS A C 1
ATOM 1536 O O . LYS A 1 196 ? 3.461 -4.456 22.761 1.00 69.81 196 LYS A O 1
ATOM 1541 N N . ASN A 1 197 ? 4.069 -3.276 20.949 1.00 66.31 197 ASN A N 1
ATOM 1542 C CA . ASN A 1 197 ? 4.460 -2.073 21.687 1.00 66.31 197 ASN A CA 1
ATOM 1543 C C . ASN A 1 197 ? 3.247 -1.358 22.305 1.00 66.31 197 ASN A C 1
ATOM 1545 O O . ASN A 1 197 ? 3.286 -0.929 23.454 1.00 66.31 197 ASN A O 1
ATOM 1549 N N . SER A 1 198 ? 2.148 -1.284 21.565 1.00 63.47 198 SER A N 1
ATOM 1550 C CA . SER A 1 198 ? 0.876 -0.693 21.961 1.00 63.47 198 SER A CA 1
ATOM 1551 C C . SER A 1 198 ? 0.249 -1.405 23.156 1.00 63.47 198 SER A C 1
ATOM 1553 O O . SER A 1 198 ? -0.194 -0.750 24.098 1.00 63.47 198 SER A O 1
ATOM 1555 N N . GLY A 1 199 ? 0.275 -2.741 23.171 1.00 62.97 199 GLY A N 1
ATOM 1556 C CA . GLY A 1 199 ? -0.157 -3.533 24.324 1.00 62.97 199 GLY A CA 1
ATOM 1557 C C . GLY A 1 199 ? 0.683 -3.257 25.574 1.00 62.97 199 GLY A C 1
ATOM 1558 O O . GLY A 1 199 ? 0.133 -3.104 26.663 1.00 62.97 199 GLY A O 1
ATOM 1559 N N . ALA A 1 200 ? 2.005 -3.112 25.423 1.00 61.06 200 ALA A N 1
ATOM 1560 C CA . ALA A 1 200 ? 2.886 -2.749 26.533 1.00 61.06 200 ALA A CA 1
ATOM 1561 C C . ALA A 1 200 ? 2.563 -1.353 27.098 1.00 61.06 200 ALA A C 1
ATOM 1563 O O . ALA A 1 200 ? 2.494 -1.190 28.315 1.00 61.06 200 ALA A O 1
ATOM 1564 N N . ILE A 1 201 ? 2.295 -0.369 26.231 1.00 59.47 201 ILE A N 1
ATOM 1565 C CA . ILE A 1 201 ? 1.901 0.991 26.634 1.00 59.47 201 ILE A CA 1
ATOM 1566 C C . ILE A 1 201 ? 0.553 0.977 27.365 1.00 59.47 201 ILE A C 1
ATOM 1568 O O . ILE A 1 201 ? 0.440 1.550 28.447 1.00 59.47 201 ILE A O 1
ATOM 1572 N N . LEU A 1 202 ? -0.458 0.293 26.821 1.00 62.44 202 LEU A N 1
ATOM 1573 C CA . LEU A 1 202 ? -1.775 0.187 27.457 1.00 62.44 202 LEU A CA 1
ATOM 1574 C C . LEU A 1 202 ? -1.690 -0.489 28.833 1.00 62.44 202 LEU A C 1
ATOM 1576 O O . LEU A 1 202 ? -2.345 -0.045 29.776 1.00 62.44 202 LEU A O 1
ATOM 1580 N N . ASN A 1 203 ? -0.858 -1.522 28.976 1.00 64.31 203 ASN A N 1
ATOM 1581 C CA . ASN A 1 203 ? -0.623 -2.175 30.264 1.00 64.31 203 ASN A CA 1
ATOM 1582 C C . ASN A 1 203 ? 0.099 -1.252 31.257 1.00 64.31 203 ASN A C 1
ATOM 1584 O O . ASN A 1 203 ? -0.284 -1.198 32.425 1.00 64.31 203 ASN A O 1
ATOM 1588 N N . ALA A 1 204 ? 1.091 -0.483 30.804 1.00 59.16 204 ALA A N 1
ATOM 1589 C CA . ALA A 1 204 ? 1.776 0.497 31.643 1.00 59.16 204 ALA A CA 1
ATOM 1590 C C . ALA A 1 204 ? 0.815 1.592 32.142 1.00 59.16 204 ALA A C 1
ATOM 1592 O O . ALA A 1 204 ? 0.798 1.889 33.333 1.00 59.16 204 ALA A O 1
ATOM 1593 N N . ILE A 1 205 ? -0.048 2.124 31.268 1.00 57.97 205 ILE A N 1
ATOM 1594 C CA . ILE A 1 205 ? -1.076 3.114 31.638 1.00 57.97 205 ILE A CA 1
ATOM 1595 C C . ILE A 1 205 ? -2.045 2.541 32.680 1.00 57.97 205 ILE A C 1
ATOM 1597 O O . ILE A 1 205 ? -2.376 3.224 33.646 1.00 57.97 205 ILE A O 1
ATOM 1601 N N . LYS A 1 206 ? -2.473 1.282 32.521 1.00 61.31 206 LYS A N 1
ATOM 1602 C CA . LYS A 1 206 ? -3.346 0.606 33.496 1.00 61.31 206 LYS A CA 1
ATOM 1603 C C . LYS A 1 206 ? -2.693 0.421 34.867 1.00 61.31 206 LYS A C 1
ATOM 1605 O O . LYS A 1 206 ? -3.414 0.384 35.849 1.00 61.31 206 LYS A O 1
ATOM 1610 N N . THR A 1 207 ? -1.368 0.299 34.922 1.00 56.41 207 THR A N 1
ATOM 1611 C CA . THR A 1 207 ? -0.608 0.059 36.165 1.00 56.41 207 THR A CA 1
ATOM 1612 C C . THR A 1 207 ? -0.322 1.354 36.941 1.00 56.41 207 THR A C 1
ATOM 1614 O O . THR A 1 207 ? 0.018 1.306 38.116 1.00 56.41 207 THR A O 1
ATOM 1617 N N . ILE A 1 208 ? -0.435 2.515 36.287 1.00 53.97 208 ILE A N 1
ATOM 1618 C CA . ILE A 1 208 ? -0.236 3.841 36.903 1.00 53.97 208 ILE A CA 1
ATOM 1619 C C . ILE A 1 208 ? -1.545 4.387 37.518 1.00 53.97 208 ILE A C 1
ATOM 1621 O O . ILE A 1 208 ? -1.506 5.350 38.282 1.00 53.97 208 ILE A O 1
ATOM 1625 N N . ARG A 1 209 ? -2.696 3.779 37.203 1.00 43.59 209 ARG A N 1
ATOM 1626 C CA . ARG A 1 209 ? -3.982 4.029 37.874 1.00 43.59 209 ARG A CA 1
ATOM 1627 C C . ARG A 1 209 ? -4.147 3.140 39.097 1.00 43.59 209 ARG A C 1
ATOM 1629 O O . ARG A 1 209 ? -4.801 3.627 40.043 1.00 43.59 209 ARG A O 1
#

pLDDT: mean 78.66, std 18.07, range [22.69, 97.0]

Foldseek 3Di:
DVLQQLQQPFPFDDDDDCVVLVVLVVQLLVCLVVVPLVSNLVSVLVSLVVVLVVCVVPPQLVRQQDFQPLLQVFQHCPDPLNSQLSNLLSVLCNVLSVVVSVQLNVCSVPPDPVRSNCCSPPVDPVLVSCCVPPLVVSLVSQLVSQVVLLVDPSNQVSSCVRNVDGQDPCRSVVRSVRSSVVGSVVSVVSSVVNVVVSVVVVVVVVVVD